Protein AF-A0A9X0CGD9-F1 (afdb_monomer_lite)

Secondary structure (DSSP, 8-state):
--------S--HHHHHHHHHHHHHHHHHHHHHHHHSPEEP-GGGTT--EESS-HHHHHHHHTTSTTTHHHHHHHHHHHHHHHHHHHHHHTT------SGGGHHHHHHHHHHHHHHHHGGGG--S-S--TTTS-GGGTT-HHHHHHHHHHSS-TTSEEEEE-TT----SS-PBBTTSPBP-SSEEETTEEESS-B-TTSSS-EEESSSB-SS-EEEBPP---------SSEEHHHHHTTS-TTS-HHHHHHHHHT----HHHHHHTT--EEE--GGGTTPPP---S--

InterPro domains:
  IPR000562 Fibronectin type II domain [PF00040] (179-216)
  IPR000562 Fibronectin type II domain [PS51092] (174-218)
  IPR000562 Fibronectin type II domain [SM00059] (172-216)
  IPR000562 Fibronectin type II domain [cd00062] (175-216)
  IPR013806 Kringle-like fold [SSF57440] (178-220)
  IPR036226 Lipoxigenase, C-terminal domain superfamily [SSF48484] (69-160)
  IPR036943 Fibronectin type II domain superfamily [G3DSA:2.10.10.10] (170-217)
  IPR051666 Seminal Plasma Capacitation Regulator [PTHR22918] (153-220)

Organism: NCBI:txid174260

Sequence (287 aa):
MSMLQPLTAKSPFLKNSKLACKSIRNAALAQNKKIYTLKHDEALHGFALLNMTQKELAAVALKDPFMRYYTVGYLVMVQANDAIFKKYNNLSLGEINHISEYLPLTAYFQKAPEKVLGESVRLPSRHEPFINNKTEWISDKFFTQQRLAGTNPMSIMRVTIHGEEKRRCTVKTKDGSWCHFPFTYRGKVYHKCTTDGYSKPWCSTTEKYKRSWGVCKEKDNHEEEGPVGLDWKKLNETLNPEFDWKAAVQAALKTEDSLEDAINQGLIYALRYELCDNMPRSTGPNR

Foldseek 3Di:
DDDDDDDDPDDPVVVVVVVVVVVVVVVVVVVVCVLFDWDDDVVVVPDTDGPDDPVSVLVVQCPDPVRVVVSVLVVQLVVQVVVLVVVVVVVCPPDDPDPVVVVVVVVCVLVSSCVRSPPVSNDPDPDDQLPPPVVCVPPPVSVVVCCCRNPPVPQKFQEAAPPDPLDQFPWAAPVGQTAGPFADDPNDTDSFFDCVPHNAGKGASDRYRPVHIHHTDDDDPPPPPPPRGHHPVVVVVVDDPVDPPQVVVCVVVVHPDGPNVCSNVRNDMDGDDPVCPPPDDPPDPDD

pLDDT: mean 81.22, std 14.32, range [34.88, 95.12]

Structure (mmCIF, N/CA/C/O backbone):
data_AF-A0A9X0CGD9-F1
#
_entry.id   AF-A0A9X0CGD9-F1
#
loop_
_atom_site.group_PDB
_atom_site.id
_atom_site.type_symbol
_atom_site.label_atom_id
_atom_site.label_alt_id
_atom_site.label_comp_id
_atom_site.label_asym_id
_atom_site.label_entity_id
_atom_site.label_seq_id
_atom_site.pdbx_PDB_ins_code
_atom_site.Cartn_x
_atom_site.Cartn_y
_atom_site.Cartn_z
_atom_site.occupancy
_atom_site.B_iso_or_equiv
_atom_site.auth_seq_id
_atom_site.auth_comp_id
_atom_site.auth_asym_id
_atom_site.auth_atom_id
_atom_site.pdbx_PDB_model_num
ATOM 1 N N . MET A 1 1 ? -18.146 -11.248 -44.118 1.00 36.69 1 MET A N 1
ATOM 2 C CA . MET A 1 1 ? -18.138 -12.301 -43.079 1.00 36.69 1 MET A CA 1
ATOM 3 C C . MET A 1 1 ? -17.598 -13.587 -43.694 1.00 36.69 1 MET A C 1
ATOM 5 O O . MET A 1 1 ? -18.372 -14.346 -44.257 1.00 36.69 1 MET A O 1
ATOM 9 N N . SER A 1 2 ? -16.280 -13.816 -43.663 1.00 34.88 2 SER A N 1
ATOM 10 C CA . SER A 1 2 ? -15.725 -15.135 -44.001 1.00 34.88 2 SER A CA 1
ATOM 11 C C . SER A 1 2 ? -15.629 -15.952 -42.717 1.00 34.88 2 SER A C 1
ATOM 13 O O . SER A 1 2 ? -14.893 -15.587 -41.799 1.00 34.88 2 SER A O 1
ATOM 15 N N . MET A 1 3 ? -16.420 -17.015 -42.631 1.00 37.41 3 MET A N 1
ATOM 16 C CA . MET A 1 3 ? -16.418 -17.930 -41.496 1.00 37.41 3 MET A CA 1
ATOM 17 C C . MET A 1 3 ? -15.074 -18.670 -41.427 1.00 37.41 3 MET A C 1
ATOM 19 O O . MET A 1 3 ? -14.714 -19.395 -42.351 1.00 37.41 3 MET A O 1
ATOM 23 N N . LEU A 1 4 ? -14.340 -18.496 -40.326 1.00 40.56 4 LEU A N 1
ATOM 24 C CA . LEU A 1 4 ? -13.247 -19.390 -39.946 1.00 40.56 4 LEU A CA 1
ATOM 25 C C . LEU A 1 4 ? -13.862 -20.732 -39.532 1.00 40.56 4 LEU A C 1
ATOM 27 O O . LEU A 1 4 ? -14.555 -20.810 -38.518 1.00 40.56 4 LEU A O 1
ATOM 31 N N . GLN A 1 5 ? -13.636 -21.783 -40.320 1.00 39.88 5 GLN A N 1
ATOM 32 C CA . GLN A 1 5 ? -14.012 -23.143 -39.931 1.00 39.88 5 GLN A CA 1
ATOM 33 C C . GLN A 1 5 ? -13.057 -23.679 -38.846 1.00 39.88 5 GLN A C 1
ATOM 35 O O . GLN A 1 5 ? -11.850 -23.425 -38.912 1.00 39.88 5 GLN A O 1
ATOM 40 N N . PRO A 1 6 ? -13.555 -24.446 -37.858 1.00 43.53 6 PRO A N 1
ATOM 41 C CA . PRO A 1 6 ? -12.718 -25.017 -36.815 1.00 43.53 6 PRO A CA 1
ATOM 42 C C . PRO A 1 6 ? -11.898 -26.186 -37.372 1.00 43.53 6 PRO A C 1
ATOM 44 O O . PRO A 1 6 ? -12.439 -27.137 -37.933 1.00 43.53 6 PRO A O 1
ATOM 47 N N . LEU A 1 7 ? -10.577 -26.131 -37.184 1.00 42.06 7 LEU A N 1
ATOM 48 C CA . LEU A 1 7 ? -9.657 -27.210 -37.543 1.00 42.06 7 LEU A CA 1
ATOM 49 C C . LEU A 1 7 ? -9.940 -28.453 -36.685 1.00 42.06 7 LEU A C 1
ATOM 51 O O . LEU A 1 7 ? -9.501 -28.555 -35.539 1.00 42.06 7 LEU A O 1
ATOM 55 N N . THR A 1 8 ? -10.645 -29.432 -37.249 1.00 46.31 8 THR A N 1
ATOM 56 C CA . THR A 1 8 ? -10.809 -30.753 -36.639 1.00 46.31 8 THR A CA 1
ATOM 57 C C . THR A 1 8 ? -9.470 -31.492 -36.629 1.00 46.31 8 THR A C 1
ATOM 59 O O . THR A 1 8 ? -8.894 -31.825 -37.667 1.00 46.31 8 THR A O 1
ATOM 62 N N . ALA A 1 9 ? -8.960 -31.747 -35.427 1.00 51.00 9 ALA A N 1
ATOM 63 C CA . ALA A 1 9 ? -7.686 -32.397 -35.166 1.00 51.00 9 ALA A CA 1
ATOM 64 C C . ALA A 1 9 ? -7.697 -33.885 -35.561 1.00 51.00 9 ALA A C 1
ATOM 66 O O . ALA A 1 9 ? -7.946 -34.728 -34.709 1.00 51.00 9 ALA A O 1
ATOM 67 N N . LYS A 1 10 ? -7.417 -34.230 -36.827 1.00 49.25 10 LYS A N 1
ATOM 68 C CA . LYS A 1 10 ? -7.172 -35.631 -37.247 1.00 49.25 10 LYS A CA 1
ATOM 69 C C . LYS A 1 10 ? -6.411 -35.777 -38.582 1.00 49.25 10 LYS A C 1
ATOM 71 O O . LYS A 1 10 ? -6.660 -36.702 -39.339 1.00 49.25 10 LYS A O 1
ATOM 76 N N . SER A 1 11 ? -5.441 -34.899 -38.860 1.00 47.50 11 SER A N 1
ATOM 77 C CA . SER A 1 11 ? -4.519 -35.053 -40.003 1.00 47.50 11 SER A CA 1
ATOM 78 C C . SER A 1 11 ? -3.108 -35.472 -39.538 1.00 47.50 11 SER A C 1
ATOM 80 O O . SER A 1 11 ? -2.591 -34.867 -38.593 1.00 47.50 11 SER A O 1
ATOM 82 N N . PRO A 1 12 ? -2.441 -36.461 -40.173 1.00 50.94 12 PRO A N 1
ATOM 83 C CA . PRO A 1 12 ? -1.046 -36.819 -39.882 1.00 50.94 12 PRO A CA 1
ATOM 84 C C . PRO A 1 12 ? -0.073 -35.639 -40.058 1.00 50.94 12 PRO A C 1
ATOM 86 O O . PRO A 1 12 ? 0.929 -35.550 -39.346 1.00 50.94 12 PRO A O 1
ATOM 89 N N . PHE A 1 13 ? -0.418 -34.668 -40.910 1.00 47.38 13 PHE A N 1
ATOM 90 C CA . PHE A 1 13 ? 0.334 -33.422 -41.085 1.00 47.38 13 PHE A CA 1
ATOM 91 C C . PHE A 1 13 ? 0.383 -32.565 -39.806 1.00 47.38 13 PHE A C 1
ATOM 93 O O . PHE A 1 13 ? 1.395 -31.924 -39.532 1.00 47.38 13 PHE A O 1
ATOM 100 N N . LEU A 1 14 ? -0.661 -32.614 -38.966 1.00 51.31 14 LEU A N 1
ATOM 101 C CA . LEU A 1 14 ? -0.734 -31.890 -37.688 1.00 51.31 14 LEU A CA 1
ATOM 102 C C . LEU A 1 14 ? 0.129 -32.516 -36.577 1.00 51.31 14 LEU A C 1
ATOM 104 O O . LEU A 1 14 ? 0.456 -31.840 -35.603 1.00 51.31 14 LEU A O 1
ATOM 108 N N . LYS A 1 15 ? 0.494 -33.802 -36.678 1.00 53.25 15 LYS A N 1
ATOM 109 C CA . LYS A 1 15 ? 1.420 -34.449 -35.726 1.00 53.25 15 LYS A CA 1
ATOM 110 C C . LYS A 1 15 ? 2.878 -34.123 -36.061 1.00 53.25 15 LYS A C 1
ATOM 112 O O . LYS A 1 15 ? 3.642 -33.796 -35.154 1.00 53.25 15 LYS A O 1
ATOM 117 N N . ASN A 1 16 ? 3.235 -34.127 -37.347 1.00 58.88 16 ASN A N 1
ATOM 118 C CA . ASN A 1 16 ? 4.579 -33.761 -37.806 1.00 58.88 16 ASN A CA 1
ATOM 119 C C . ASN A 1 16 ? 4.868 -32.264 -37.622 1.00 58.88 16 ASN A C 1
ATOM 121 O O . ASN A 1 16 ? 5.966 -31.909 -37.194 1.00 58.88 16 ASN A O 1
ATOM 125 N N . SER A 1 17 ? 3.873 -31.390 -37.827 1.00 62.47 17 SER A N 1
ATOM 126 C CA . SER A 1 17 ? 4.018 -29.958 -37.530 1.00 62.47 17 SER A CA 1
ATOM 127 C C . SER A 1 17 ? 4.252 -29.695 -36.039 1.00 62.47 17 SER A C 1
ATOM 129 O O . SER A 1 17 ? 5.108 -28.890 -35.688 1.00 62.47 17 SER A O 1
ATOM 131 N N . LYS A 1 18 ? 3.589 -30.437 -35.139 1.00 75.44 18 LYS A N 1
ATOM 132 C CA . LYS A 1 18 ? 3.833 -30.352 -33.687 1.00 75.44 18 LYS A CA 1
ATOM 133 C C . LYS A 1 18 ? 5.257 -30.753 -33.304 1.00 75.44 18 LYS A C 1
ATOM 135 O O . LYS A 1 18 ? 5.848 -30.103 -32.443 1.00 75.44 18 LYS A O 1
ATOM 140 N N . LEU A 1 19 ? 5.814 -31.793 -33.927 1.00 81.62 19 LEU A N 1
ATOM 141 C CA . LEU A 1 19 ? 7.183 -32.235 -33.648 1.00 81.62 19 LEU A CA 1
ATOM 142 C C . LEU A 1 19 ? 8.218 -31.223 -34.168 1.00 81.62 19 LEU A C 1
ATOM 144 O O . LEU A 1 19 ? 9.146 -30.869 -33.439 1.00 81.62 19 LEU A O 1
ATOM 148 N N . ALA A 1 20 ? 8.005 -30.681 -35.370 1.00 86.44 20 ALA A N 1
ATOM 149 C CA . ALA A 1 20 ? 8.839 -29.624 -35.941 1.00 86.44 20 ALA A CA 1
ATOM 150 C C . ALA A 1 20 ? 8.788 -28.330 -35.105 1.00 86.44 20 ALA A C 1
ATOM 152 O O . ALA A 1 20 ? 9.832 -27.806 -34.716 1.00 86.44 20 ALA A O 1
ATOM 153 N N . CYS A 1 21 ? 7.594 -27.858 -34.727 1.00 88.38 21 CYS A N 1
ATOM 154 C CA . CYS A 1 21 ? 7.428 -26.691 -33.855 1.00 88.38 21 CYS A CA 1
ATOM 155 C C . CYS A 1 21 ? 8.063 -26.903 -32.475 1.00 88.38 21 CYS A C 1
ATOM 157 O O . CYS A 1 21 ? 8.664 -25.977 -31.931 1.00 88.38 21 CYS A O 1
ATOM 159 N N . LYS A 1 22 ? 7.975 -28.115 -31.908 1.00 90.56 22 LYS A N 1
ATOM 160 C CA . LYS A 1 22 ? 8.641 -28.457 -30.643 1.00 90.56 22 LYS A CA 1
ATOM 161 C C . LYS A 1 22 ? 10.161 -28.368 -30.773 1.00 90.56 22 LYS A C 1
ATOM 163 O O . LYS A 1 22 ? 10.799 -27.807 -29.888 1.00 90.56 22 LYS A O 1
ATOM 168 N N . SER A 1 23 ? 10.733 -28.869 -31.869 1.00 91.56 23 SER A N 1
ATOM 169 C CA . SER A 1 23 ? 12.175 -28.777 -32.126 1.00 91.56 23 SER A CA 1
ATO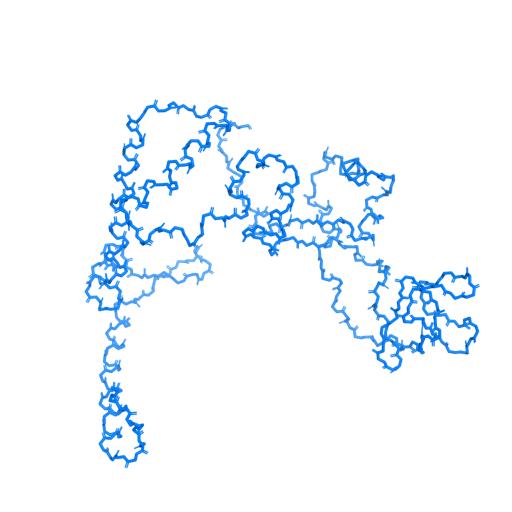M 170 C C . SER A 1 23 ? 12.639 -27.322 -32.244 1.00 91.56 23 SER A C 1
ATOM 172 O O . SER A 1 23 ? 13.574 -26.917 -31.556 1.00 91.56 23 SER A O 1
ATOM 174 N N . ILE A 1 24 ? 11.925 -26.508 -33.031 1.00 91.06 24 ILE A N 1
ATOM 175 C CA . ILE A 1 24 ? 12.208 -25.072 -33.189 1.00 91.06 24 ILE A CA 1
ATOM 176 C C . ILE A 1 24 ? 12.114 -24.349 -31.838 1.00 91.06 24 ILE A C 1
ATOM 178 O O . ILE A 1 24 ? 13.020 -23.606 -31.464 1.00 91.06 24 ILE A O 1
ATOM 182 N N . ARG A 1 25 ? 11.054 -24.608 -31.061 1.00 90.38 25 ARG A N 1
ATOM 183 C CA . ARG A 1 25 ? 10.875 -24.014 -29.729 1.00 90.38 25 ARG A CA 1
ATOM 184 C C . ARG A 1 25 ? 11.981 -24.426 -28.761 1.00 90.38 25 ARG A C 1
ATOM 186 O O . ARG A 1 25 ? 12.442 -23.586 -27.996 1.00 90.38 25 ARG A O 1
ATOM 193 N N . ASN A 1 26 ? 12.408 -25.686 -28.777 1.00 94.81 26 ASN A N 1
ATOM 194 C CA . ASN A 1 26 ? 13.482 -26.167 -27.911 1.00 94.81 26 ASN A CA 1
ATOM 195 C C . ASN A 1 26 ? 14.827 -25.520 -28.262 1.00 94.81 26 ASN A C 1
ATOM 197 O O . ASN A 1 26 ? 15.561 -25.136 -27.354 1.00 94.81 26 ASN A O 1
ATOM 201 N N . ALA A 1 27 ? 15.124 -25.349 -29.553 1.00 93.69 27 ALA A N 1
ATOM 202 C CA . ALA A 1 27 ? 16.315 -24.637 -30.005 1.00 93.69 27 ALA A CA 1
ATOM 203 C C . ALA A 1 27 ? 16.294 -23.164 -29.557 1.00 93.69 27 ALA A C 1
ATOM 205 O O . ALA A 1 27 ? 17.258 -22.694 -28.951 1.00 93.69 27 ALA A O 1
ATOM 206 N N . ALA A 1 28 ? 15.167 -22.469 -29.751 1.00 89.75 28 ALA A N 1
ATOM 207 C CA . ALA A 1 28 ? 14.985 -21.093 -29.284 1.00 89.75 28 ALA A CA 1
ATOM 208 C C . ALA A 1 28 ? 15.104 -20.979 -27.752 1.00 89.75 28 ALA A C 1
ATOM 210 O O . ALA A 1 28 ? 15.779 -20.090 -27.240 1.00 89.75 28 ALA A O 1
ATOM 211 N N . LEU A 1 29 ? 14.517 -21.916 -26.999 1.00 92.50 29 LEU A N 1
ATOM 212 C CA . LEU A 1 29 ? 14.631 -21.956 -25.539 1.00 92.50 29 LEU A CA 1
ATOM 213 C C . LEU A 1 29 ? 16.079 -22.175 -25.083 1.00 92.50 29 LEU A C 1
ATOM 215 O O . LEU A 1 29 ? 16.521 -21.537 -24.129 1.00 92.50 29 LEU A O 1
ATOM 219 N N . ALA A 1 30 ? 16.820 -23.064 -25.748 1.00 95.06 30 ALA A N 1
ATOM 220 C CA . ALA A 1 30 ? 18.225 -23.312 -25.444 1.00 95.06 30 ALA A CA 1
ATOM 221 C C . ALA A 1 30 ? 19.087 -22.065 -25.690 1.00 95.06 30 ALA A C 1
ATOM 223 O O . ALA A 1 30 ? 20.000 -21.797 -24.913 1.00 95.06 30 ALA A O 1
ATOM 224 N N . GLN A 1 31 ? 18.778 -21.279 -26.724 1.00 91.31 31 GLN A N 1
ATOM 225 C CA . GLN A 1 31 ? 19.423 -19.990 -26.964 1.00 91.31 31 GLN A CA 1
ATOM 226 C C . GLN A 1 31 ? 19.041 -18.957 -25.895 1.00 91.31 31 GLN A C 1
ATOM 228 O O . GLN A 1 31 ? 19.928 -18.340 -25.308 1.00 91.31 31 GLN A O 1
ATOM 233 N N . ASN A 1 32 ? 17.753 -18.822 -25.564 1.00 90.12 32 ASN A N 1
ATOM 234 C CA . ASN A 1 32 ? 17.285 -17.874 -24.548 1.00 90.12 32 ASN A CA 1
ATOM 235 C C . ASN A 1 32 ? 17.909 -18.142 -23.174 1.00 90.12 32 ASN A C 1
ATOM 237 O O . ASN A 1 32 ? 18.307 -17.201 -22.498 1.00 90.12 32 ASN A O 1
ATOM 241 N N . LYS A 1 33 ? 18.077 -19.410 -22.782 1.00 92.31 33 LYS A N 1
ATOM 242 C CA . LYS A 1 33 ? 18.753 -19.783 -21.526 1.00 92.31 33 LYS A CA 1
ATOM 243 C C . LYS A 1 33 ? 20.228 -19.371 -21.467 1.00 92.31 33 LYS A C 1
ATOM 245 O O . LYS A 1 33 ? 20.754 -19.206 -20.375 1.00 92.31 33 LYS A O 1
ATOM 250 N N . LYS A 1 34 ? 20.897 -19.218 -22.616 1.00 92.62 34 LYS A N 1
ATOM 251 C CA . LYS A 1 34 ? 22.278 -18.708 -22.682 1.00 92.62 34 LYS A CA 1
ATOM 252 C C . LYS A 1 34 ? 22.334 -17.187 -22.555 1.00 92.62 34 LYS A C 1
ATOM 254 O O . LYS A 1 34 ? 23.314 -16.664 -22.046 1.00 92.62 34 LYS A O 1
ATOM 259 N N . ILE A 1 35 ? 21.301 -16.494 -23.033 1.00 90.62 35 ILE A N 1
ATOM 260 C CA . ILE A 1 35 ? 21.212 -15.030 -23.004 1.00 90.62 35 ILE A CA 1
ATOM 261 C C . ILE A 1 35 ? 20.762 -14.553 -21.617 1.00 90.62 35 ILE A C 1
ATOM 263 O O . ILE A 1 35 ? 21.411 -13.710 -21.008 1.00 90.62 35 ILE A O 1
ATOM 267 N N . TYR A 1 36 ? 19.671 -15.114 -21.095 1.00 91.12 36 TYR A N 1
ATOM 268 C CA . TYR A 1 36 ? 19.080 -14.737 -19.812 1.00 91.12 36 TYR A CA 1
ATOM 269 C C . TYR A 1 36 ? 19.604 -15.638 -18.694 1.00 91.12 36 TYR A C 1
ATOM 271 O O . TYR A 1 36 ? 18.925 -16.561 -18.243 1.00 91.12 36 TYR A O 1
ATOM 279 N N . THR A 1 37 ? 20.838 -15.379 -18.268 1.00 92.94 37 THR A N 1
ATOM 280 C CA . THR A 1 37 ? 21.422 -16.020 -17.083 1.00 92.94 37 THR A CA 1
ATOM 281 C C . THR A 1 37 ? 21.126 -15.198 -15.829 1.00 92.94 37 THR A C 1
ATOM 283 O O . THR A 1 37 ? 20.798 -14.015 -15.930 1.00 92.94 37 THR A O 1
ATOM 286 N N . LEU A 1 38 ? 21.182 -15.823 -14.650 1.00 90.69 38 LEU A N 1
ATOM 287 C CA . LEU A 1 38 ? 20.898 -15.157 -13.378 1.00 90.69 38 LEU A CA 1
ATOM 288 C C . LEU A 1 38 ? 22.189 -14.765 -12.663 1.00 90.69 38 LEU A C 1
ATOM 290 O O . LEU A 1 38 ? 23.142 -15.541 -12.627 1.00 90.69 38 LEU A O 1
ATOM 294 N N . LYS A 1 39 ? 22.202 -13.565 -12.086 1.00 88.50 39 LYS A N 1
ATOM 295 C CA . LYS A 1 39 ? 23.245 -13.092 -11.182 1.00 88.50 39 LYS A CA 1
ATOM 296 C C . LYS A 1 39 ? 22.789 -13.383 -9.760 1.00 88.50 39 LYS A C 1
ATOM 298 O O . LYS A 1 39 ? 21.709 -12.951 -9.363 1.00 88.50 39 LYS A O 1
ATOM 303 N N . HIS A 1 40 ? 23.604 -14.121 -9.016 1.00 83.56 40 HIS A N 1
ATOM 304 C CA . HIS A 1 40 ? 23.370 -14.337 -7.596 1.00 83.56 40 HIS A CA 1
ATOM 305 C C . HIS A 1 40 ? 23.833 -13.115 -6.800 1.00 83.56 40 HIS A C 1
ATOM 307 O O . HIS A 1 40 ? 24.901 -12.565 -7.075 1.00 83.56 40 HIS A O 1
ATOM 313 N N . ASP A 1 41 ? 23.018 -12.701 -5.838 1.00 81.81 41 ASP A N 1
ATOM 314 C CA . ASP A 1 41 ? 23.330 -11.635 -4.897 1.00 81.81 41 ASP A CA 1
ATOM 315 C C . ASP A 1 41 ? 22.657 -11.969 -3.561 1.00 81.81 41 ASP A C 1
ATOM 317 O O . ASP A 1 41 ? 21.427 -11.993 -3.457 1.00 81.81 41 ASP A O 1
ATOM 321 N N . GLU A 1 42 ? 23.469 -12.283 -2.553 1.00 81.38 42 GLU A N 1
ATOM 322 C CA . GLU A 1 42 ? 22.995 -12.662 -1.219 1.00 81.38 42 GLU A CA 1
ATOM 323 C C . GLU A 1 42 ? 22.259 -11.506 -0.525 1.00 81.38 42 GLU A C 1
ATOM 325 O O . GLU A 1 42 ? 21.329 -11.744 0.248 1.00 81.38 42 GLU A O 1
ATOM 330 N N . ALA A 1 43 ? 22.595 -10.253 -0.860 1.00 81.50 43 ALA A N 1
ATOM 331 C CA . ALA A 1 43 ? 21.956 -9.067 -0.293 1.00 81.50 43 ALA A CA 1
ATOM 332 C C . ALA A 1 43 ? 20.527 -8.850 -0.814 1.00 81.50 43 ALA A C 1
ATOM 334 O O . ALA A 1 43 ? 19.760 -8.079 -0.241 1.00 81.50 43 ALA A O 1
ATOM 335 N N . LEU A 1 44 ? 20.146 -9.531 -1.896 1.00 74.31 44 LEU A N 1
ATOM 336 C CA . LEU A 1 44 ? 18.824 -9.408 -2.500 1.00 74.31 44 LEU A CA 1
ATOM 337 C C . LEU A 1 44 ? 17.841 -10.469 -2.007 1.00 74.31 44 LEU A C 1
ATOM 339 O O . LEU A 1 44 ? 16.810 -10.658 -2.640 1.00 74.31 44 LEU A O 1
ATOM 343 N N . HIS A 1 45 ? 18.125 -11.172 -0.905 1.00 73.69 45 HIS A N 1
ATOM 344 C CA . HIS A 1 45 ? 17.168 -12.064 -0.231 1.00 73.69 45 HIS A CA 1
ATOM 345 C C . HIS A 1 45 ? 16.424 -13.038 -1.177 1.00 73.69 45 HIS A C 1
ATOM 347 O O . HIS A 1 45 ? 15.247 -13.337 -0.985 1.00 73.69 45 HIS A O 1
ATOM 353 N N . GLY A 1 46 ? 17.102 -13.530 -2.221 1.00 76.25 46 GLY A N 1
ATOM 354 C CA . GLY A 1 46 ? 16.536 -14.478 -3.188 1.00 76.25 46 GLY A CA 1
ATOM 355 C C . GLY A 1 46 ? 15.842 -13.868 -4.414 1.00 76.25 46 GLY A C 1
ATOM 356 O O . GLY A 1 46 ? 15.325 -14.625 -5.238 1.00 76.25 46 GLY A O 1
ATOM 357 N N . PHE A 1 47 ? 15.846 -12.543 -4.601 1.00 81.75 47 PHE A N 1
ATOM 358 C CA . PHE A 1 47 ? 15.381 -11.943 -5.854 1.00 81.75 47 PHE A CA 1
ATOM 359 C C . PHE A 1 47 ? 16.319 -12.298 -7.018 1.00 81.75 47 PHE A C 1
ATOM 361 O O . PHE A 1 47 ? 17.532 -12.100 -6.964 1.00 81.75 47 PHE A O 1
ATOM 368 N N . ALA A 1 48 ? 15.739 -12.813 -8.103 1.00 83.25 48 ALA A N 1
ATOM 369 C CA . ALA A 1 48 ? 16.475 -13.178 -9.304 1.00 83.25 48 ALA A CA 1
ATOM 370 C C . ALA A 1 48 ? 16.834 -11.927 -10.123 1.00 83.25 48 ALA A C 1
ATOM 372 O O . ALA A 1 48 ? 15.951 -11.266 -10.671 1.00 83.25 48 ALA A O 1
ATOM 373 N N . LEU A 1 49 ? 18.128 -11.629 -10.256 1.00 87.44 49 LEU A N 1
ATOM 374 C CA . LEU A 1 49 ? 18.621 -10.608 -11.179 1.00 87.44 49 LEU A CA 1
ATOM 375 C C . LEU A 1 49 ? 19.132 -11.231 -12.471 1.00 87.44 49 LEU A C 1
ATOM 377 O O . LEU A 1 49 ? 19.741 -12.296 -12.454 1.00 87.44 49 LEU A O 1
ATOM 381 N N . LEU A 1 50 ? 18.949 -10.535 -13.593 1.00 90.94 50 LEU A N 1
ATOM 382 C CA . LEU A 1 50 ? 19.610 -10.911 -14.838 1.00 90.94 50 LEU A CA 1
ATOM 383 C C . LEU A 1 50 ? 21.113 -10.630 -14.732 1.00 90.94 50 LEU A C 1
ATOM 385 O O . LEU A 1 50 ? 21.533 -9.552 -14.315 1.00 90.94 50 LEU A O 1
ATOM 389 N N . ASN A 1 51 ? 21.925 -11.591 -15.155 1.00 92.62 51 ASN A N 1
ATOM 390 C CA . ASN A 1 51 ? 23.369 -11.454 -15.281 1.00 92.62 51 ASN A CA 1
ATOM 391 C C . ASN A 1 51 ? 23.725 -10.745 -16.589 1.00 92.62 51 ASN A C 1
ATOM 393 O O . ASN A 1 51 ? 24.283 -11.325 -17.517 1.00 92.62 51 ASN A O 1
ATOM 397 N N . MET A 1 52 ? 23.314 -9.487 -16.669 1.00 93.31 52 MET A N 1
ATOM 398 C CA . MET A 1 52 ? 23.659 -8.566 -17.739 1.00 93.31 52 MET A CA 1
ATOM 399 C C . MET A 1 52 ? 23.515 -7.136 -17.227 1.00 93.31 52 MET A C 1
ATOM 401 O O . MET A 1 52 ? 22.704 -6.835 -16.349 1.00 93.31 52 MET A O 1
ATOM 405 N N . THR A 1 53 ? 24.298 -6.236 -17.793 1.00 92.50 53 THR A N 1
ATOM 406 C CA . THR A 1 53 ? 24.163 -4.800 -17.577 1.00 92.50 53 THR A CA 1
ATOM 407 C C . THR A 1 53 ? 22.880 -4.271 -18.223 1.00 92.50 53 THR A C 1
ATOM 409 O O . THR A 1 53 ? 22.315 -4.868 -19.141 1.00 92.50 53 THR A O 1
ATOM 412 N N . GLN A 1 54 ? 22.438 -3.082 -17.804 1.00 88.62 54 GLN A N 1
ATOM 413 C CA . GLN A 1 54 ? 21.288 -2.404 -18.420 1.00 88.62 54 GLN A CA 1
ATOM 414 C C . GLN A 1 54 ? 21.483 -2.174 -19.933 1.00 88.62 54 GLN A C 1
ATOM 416 O O . GLN A 1 54 ? 20.530 -2.283 -20.705 1.00 88.62 54 GLN A O 1
ATOM 421 N N . LYS A 1 55 ? 22.723 -1.896 -20.370 1.00 91.12 55 LYS A N 1
ATOM 422 C CA . LYS A 1 55 ? 23.066 -1.697 -21.789 1.00 91.12 55 LYS A CA 1
ATOM 423 C C . LYS A 1 55 ? 22.939 -2.990 -22.594 1.00 91.12 55 LYS A C 1
ATOM 425 O O . LYS A 1 55 ? 22.387 -2.971 -23.692 1.00 91.12 55 LYS A O 1
ATOM 430 N N . GLU A 1 56 ? 23.417 -4.105 -22.049 1.00 93.62 56 GLU A N 1
ATOM 431 C CA . GLU A 1 56 ? 23.294 -5.425 -22.677 1.00 93.62 56 GLU A CA 1
ATOM 432 C C . GLU A 1 56 ? 21.831 -5.866 -22.759 1.00 93.62 56 GLU A C 1
ATOM 434 O O . GLU A 1 56 ? 21.384 -6.294 -23.823 1.00 93.62 56 GLU A O 1
ATOM 439 N N . LEU A 1 57 ? 21.058 -5.671 -21.683 1.00 92.62 57 LEU A N 1
ATOM 440 C CA . LEU A 1 57 ? 19.623 -5.952 -21.680 1.00 92.62 57 LEU A CA 1
ATOM 441 C C . LEU A 1 57 ? 18.895 -5.154 -22.763 1.00 92.62 57 LEU A C 1
ATOM 443 O O . LEU A 1 57 ? 18.104 -5.725 -23.512 1.00 92.62 57 LEU A O 1
ATOM 447 N N . ALA A 1 58 ? 19.185 -3.857 -22.894 1.00 91.69 58 ALA A N 1
ATOM 448 C CA . ALA A 1 58 ? 18.602 -3.031 -23.946 1.00 91.69 58 ALA A CA 1
ATOM 449 C C . ALA A 1 58 ? 18.977 -3.544 -25.348 1.00 91.69 58 ALA A C 1
ATOM 451 O O . ALA A 1 58 ? 18.113 -3.644 -26.217 1.00 91.69 58 ALA A O 1
ATOM 452 N N . ALA A 1 59 ? 20.240 -3.926 -25.569 1.00 93.25 59 ALA A N 1
ATOM 453 C CA . ALA A 1 59 ? 20.703 -4.453 -26.853 1.00 93.25 59 ALA A CA 1
ATOM 454 C C . ALA A 1 59 ? 20.014 -5.774 -27.243 1.00 93.25 59 ALA A C 1
ATOM 456 O O . ALA A 1 59 ? 19.722 -5.987 -28.423 1.00 93.25 59 ALA A O 1
ATOM 457 N N . VAL A 1 60 ? 19.741 -6.646 -26.268 1.00 93.88 60 VAL A N 1
ATOM 458 C CA . VAL A 1 60 ? 18.970 -7.882 -26.468 1.00 93.88 60 VAL A CA 1
ATOM 459 C C . VAL A 1 60 ? 17.500 -7.557 -26.730 1.00 93.88 60 VAL A C 1
ATOM 461 O O . VAL A 1 60 ? 16.941 -7.991 -27.736 1.00 93.88 60 VAL A O 1
ATOM 464 N N . ALA A 1 61 ? 16.878 -6.755 -25.867 1.00 94.12 61 ALA A N 1
ATOM 465 C CA . ALA A 1 61 ? 15.446 -6.483 -25.909 1.00 94.12 61 ALA A CA 1
ATOM 466 C C . ALA A 1 61 ? 15.018 -5.709 -27.169 1.00 94.12 61 ALA A C 1
ATOM 468 O O . ALA A 1 61 ? 13.945 -5.960 -27.705 1.00 94.12 61 ALA A O 1
ATOM 469 N N . LEU A 1 62 ? 15.879 -4.841 -27.714 1.00 95.00 62 LEU A N 1
ATOM 470 C CA . LEU A 1 62 ? 15.632 -4.147 -28.986 1.00 95.00 62 LEU A CA 1
ATOM 471 C C . LEU A 1 62 ? 15.643 -5.074 -30.211 1.00 95.00 62 LEU A C 1
ATOM 473 O O . LEU A 1 62 ? 15.063 -4.725 -31.241 1.00 95.00 62 LEU A O 1
ATOM 477 N N . LYS A 1 63 ? 16.313 -6.227 -30.127 1.00 92.94 63 LYS A N 1
ATOM 478 C CA . LYS A 1 63 ? 16.346 -7.238 -31.197 1.00 92.94 63 LYS A CA 1
ATOM 479 C C . LYS A 1 63 ? 15.240 -8.277 -31.045 1.00 92.94 63 LYS A C 1
ATOM 481 O O . LYS A 1 63 ? 14.864 -8.903 -32.034 1.00 92.94 63 LYS A O 1
ATOM 486 N N . ASP A 1 64 ? 14.733 -8.461 -29.831 1.00 89.88 64 ASP A N 1
ATOM 487 C CA . ASP A 1 64 ? 13.691 -9.433 -29.534 1.00 89.88 64 ASP A CA 1
ATOM 488 C C . ASP A 1 64 ? 12.318 -8.961 -30.065 1.00 89.88 64 ASP A C 1
ATOM 490 O O . ASP A 1 64 ? 11.859 -7.875 -29.704 1.00 89.88 64 ASP A O 1
ATOM 494 N N . PRO A 1 65 ? 11.628 -9.750 -30.910 1.00 88.25 65 PRO A N 1
ATOM 495 C CA . PRO A 1 65 ? 10.355 -9.343 -31.507 1.00 88.25 65 PRO A CA 1
ATOM 496 C C . PRO A 1 65 ? 9.236 -9.055 -30.498 1.00 88.25 65 PRO A C 1
ATOM 498 O O . PRO A 1 65 ? 8.327 -8.290 -30.814 1.00 88.25 65 PRO A O 1
ATOM 501 N N . PHE A 1 66 ? 9.278 -9.662 -29.309 1.00 87.94 66 PHE A N 1
ATOM 502 C CA . PHE A 1 66 ? 8.264 -9.487 -28.272 1.00 87.94 66 PHE A CA 1
ATOM 503 C C . PHE A 1 66 ? 8.575 -8.279 -27.379 1.00 87.94 66 PHE A C 1
ATOM 505 O O . PHE A 1 66 ? 7.680 -7.500 -27.051 1.00 87.94 66 PHE A O 1
ATOM 512 N N . MET A 1 67 ? 9.844 -8.081 -27.022 1.00 91.06 67 MET A N 1
ATOM 513 C CA . MET A 1 67 ? 10.259 -7.011 -26.110 1.00 91.06 67 MET A CA 1
ATOM 514 C C . MET A 1 67 ? 10.510 -5.674 -26.806 1.00 91.06 67 MET A C 1
ATOM 516 O O . MET A 1 67 ? 10.329 -4.629 -26.177 1.00 91.06 67 MET A O 1
ATOM 520 N N . ARG A 1 68 ? 10.872 -5.673 -28.096 1.00 94.06 68 ARG A N 1
ATOM 521 C CA . ARG A 1 68 ? 11.301 -4.469 -28.824 1.00 94.06 68 ARG A CA 1
ATOM 522 C C . ARG A 1 68 ? 10.319 -3.312 -28.699 1.00 94.06 68 ARG A C 1
ATOM 524 O O . ARG A 1 68 ? 10.754 -2.187 -28.468 1.00 94.06 68 ARG A O 1
ATOM 531 N N . TYR A 1 69 ? 9.021 -3.576 -28.844 1.00 90.75 69 TYR A N 1
ATOM 532 C CA . TYR A 1 69 ? 7.986 -2.545 -28.745 1.00 90.75 69 TYR A CA 1
ATOM 533 C C . TYR A 1 69 ? 8.035 -1.821 -27.389 1.00 90.75 69 TYR A C 1
ATOM 535 O O . TYR A 1 69 ? 8.128 -0.595 -27.337 1.00 90.75 69 TYR A O 1
ATOM 543 N N . TYR A 1 70 ? 8.071 -2.585 -26.295 1.00 89.81 70 TYR A N 1
ATOM 544 C CA . TYR A 1 70 ? 8.134 -2.042 -24.938 1.00 89.81 70 TYR A CA 1
ATOM 545 C C . TYR A 1 70 ? 9.470 -1.357 -24.647 1.00 89.81 70 TYR A C 1
ATOM 547 O O . TYR A 1 70 ? 9.491 -0.304 -24.015 1.00 89.81 70 TYR A O 1
ATOM 555 N N . THR A 1 71 ? 10.587 -1.906 -25.133 1.00 92.25 71 THR A N 1
ATOM 556 C CA . THR A 1 71 ? 11.911 -1.294 -24.948 1.00 92.25 71 THR A CA 1
ATOM 557 C C . THR A 1 71 ? 12.015 0.052 -25.654 1.00 92.25 71 THR A C 1
ATOM 559 O O . THR A 1 71 ? 12.502 1.010 -25.060 1.00 92.25 71 THR A O 1
ATOM 562 N N . VAL A 1 72 ? 11.518 0.158 -26.890 1.00 90.75 72 VAL A N 1
ATOM 563 C CA . VAL A 1 72 ? 11.453 1.439 -27.607 1.00 90.75 72 VAL A CA 1
ATOM 564 C C . VAL A 1 72 ? 10.567 2.428 -26.848 1.00 90.75 72 VAL A C 1
ATOM 566 O O . VAL A 1 72 ? 10.995 3.556 -26.616 1.00 90.75 72 VAL A O 1
ATOM 569 N N . GLY A 1 73 ? 9.383 2.003 -26.394 1.00 88.88 73 GLY A N 1
ATOM 570 C CA . GLY A 1 73 ? 8.488 2.849 -25.599 1.00 88.88 73 GLY A CA 1
ATOM 571 C C . GLY A 1 73 ? 9.141 3.369 -24.314 1.00 88.88 73 GLY A C 1
ATOM 572 O O . GLY A 1 73 ? 9.067 4.561 -24.020 1.00 88.88 73 GLY A O 1
ATOM 573 N N . TYR A 1 74 ? 9.856 2.506 -23.589 1.00 89.12 74 TYR A N 1
ATOM 574 C CA . TYR A 1 74 ? 10.583 2.891 -22.381 1.00 89.12 74 TYR A CA 1
ATOM 575 C C . TYR A 1 74 ? 11.686 3.919 -22.670 1.00 89.12 74 TYR A C 1
ATOM 577 O O . TYR A 1 74 ? 11.790 4.918 -21.963 1.00 89.12 74 TYR A O 1
ATOM 585 N N . LEU A 1 75 ? 12.481 3.723 -23.729 1.00 89.44 75 LEU A N 1
ATOM 586 C CA . LEU A 1 75 ? 13.535 4.670 -24.115 1.00 89.44 75 LEU A CA 1
ATOM 587 C C . LEU A 1 75 ? 12.968 6.051 -24.465 1.00 89.44 75 LEU A C 1
ATOM 589 O O . LEU A 1 75 ? 13.501 7.062 -24.009 1.00 89.44 75 LEU A O 1
ATOM 593 N N . VAL A 1 76 ? 11.866 6.091 -25.219 1.00 89.38 76 VAL A N 1
ATOM 594 C CA . VAL A 1 76 ? 11.162 7.338 -25.554 1.00 89.38 76 VAL A CA 1
ATOM 595 C C . VAL A 1 76 ? 10.655 8.028 -24.286 1.00 89.38 76 VAL A C 1
ATOM 597 O O . VAL A 1 76 ? 10.858 9.230 -24.118 1.00 89.38 76 VAL A O 1
ATOM 600 N N . MET A 1 77 ? 10.059 7.275 -23.358 1.00 90.50 77 MET A N 1
ATOM 601 C CA . MET A 1 77 ? 9.593 7.805 -22.076 1.00 90.50 77 MET A CA 1
ATOM 602 C C . MET A 1 77 ? 10.738 8.400 -21.245 1.00 90.50 77 MET A C 1
ATOM 604 O O . MET A 1 77 ? 10.590 9.493 -20.703 1.00 90.50 77 MET A O 1
ATOM 608 N N . VAL A 1 78 ? 11.887 7.722 -21.159 1.00 89.81 78 VAL A N 1
ATOM 609 C CA . VAL A 1 78 ? 13.060 8.214 -20.415 1.00 89.81 78 VAL A CA 1
ATOM 610 C C . VAL A 1 78 ? 13.587 9.518 -21.015 1.00 89.81 78 VAL A C 1
ATOM 612 O O . VAL A 1 78 ? 13.810 10.477 -20.279 1.00 89.81 78 VAL A O 1
ATOM 615 N N . GLN A 1 79 ? 13.734 9.590 -22.341 1.00 90.25 79 GLN A N 1
ATOM 616 C CA . GLN A 1 79 ? 14.196 10.802 -23.028 1.00 90.25 79 GLN A CA 1
ATOM 617 C C . GLN A 1 79 ? 13.220 11.972 -22.856 1.00 90.25 79 GLN A C 1
ATOM 619 O O . GLN A 1 79 ? 13.639 13.098 -22.586 1.00 90.25 79 GLN A O 1
ATOM 624 N N . ALA A 1 80 ? 11.916 11.709 -22.972 1.00 90.88 80 ALA A N 1
ATOM 625 C CA . ALA A 1 80 ? 10.883 12.715 -22.753 1.00 90.88 80 ALA A CA 1
ATOM 626 C C . ALA A 1 80 ? 10.889 13.233 -21.309 1.00 90.88 80 ALA A C 1
ATOM 628 O O . ALA A 1 80 ? 10.841 14.443 -21.092 1.00 90.88 80 ALA A O 1
ATOM 629 N N . ASN A 1 81 ? 10.993 12.338 -20.324 1.00 89.81 81 ASN A N 1
ATOM 630 C CA . ASN A 1 81 ? 11.042 12.713 -18.913 1.00 89.81 81 ASN A CA 1
ATOM 631 C C . ASN A 1 81 ? 12.300 13.524 -18.574 1.00 89.81 81 ASN A C 1
ATOM 633 O O . ASN A 1 81 ? 12.187 14.523 -17.867 1.00 89.81 81 ASN A O 1
ATOM 637 N N . ASP A 1 82 ? 13.469 13.165 -19.115 1.00 91.88 82 ASP A N 1
ATOM 638 C CA . ASP A 1 82 ? 14.704 13.948 -18.951 1.00 91.88 82 ASP A CA 1
ATOM 639 C C . ASP A 1 82 ? 14.555 15.370 -19.522 1.00 91.88 82 ASP A C 1
ATOM 641 O O . ASP A 1 82 ? 14.904 16.354 -18.868 1.00 91.88 82 ASP A O 1
ATOM 645 N N . ALA A 1 83 ? 13.946 15.508 -20.703 1.00 91.12 83 ALA A N 1
ATOM 646 C CA . ALA A 1 83 ? 13.662 16.814 -21.294 1.00 91.12 83 ALA A CA 1
ATOM 647 C C . ALA A 1 83 ? 12.669 17.641 -20.451 1.00 91.12 83 ALA A C 1
ATOM 649 O O . ALA A 1 83 ? 12.880 18.839 -20.242 1.00 91.12 83 ALA A O 1
ATOM 650 N N . ILE A 1 84 ? 11.605 17.015 -19.933 1.00 89.19 84 ILE A N 1
ATOM 651 C CA . ILE A 1 84 ? 10.624 17.658 -19.041 1.00 89.19 84 ILE A CA 1
ATOM 652 C C . ILE A 1 84 ? 11.294 18.119 -17.742 1.00 89.19 84 ILE A C 1
ATOM 654 O O . ILE A 1 84 ? 11.025 19.232 -17.283 1.00 89.19 84 ILE A O 1
ATOM 658 N N . PHE A 1 85 ? 12.172 17.294 -17.169 1.00 87.50 85 PHE A N 1
ATOM 659 C CA . PHE A 1 85 ? 12.908 17.600 -15.946 1.00 87.50 85 PHE A CA 1
ATOM 660 C C . PHE A 1 85 ? 13.891 18.759 -16.143 1.00 87.50 85 PHE A C 1
ATOM 662 O O . PHE A 1 85 ? 13.882 19.709 -15.365 1.00 87.50 85 PHE A O 1
ATOM 669 N N . LYS A 1 86 ? 14.668 18.755 -17.233 1.00 89.94 86 LYS A N 1
ATOM 670 C CA . LYS A 1 86 ? 15.544 19.881 -17.601 1.00 89.94 86 LYS A CA 1
ATOM 671 C C . LYS A 1 86 ? 14.761 21.179 -17.769 1.00 89.94 86 LYS A C 1
ATOM 673 O O . LYS A 1 86 ? 15.170 22.218 -17.258 1.00 89.94 86 LYS A O 1
ATOM 678 N N . LYS A 1 87 ? 13.606 21.118 -18.439 1.00 87.62 87 LYS A N 1
ATOM 679 C CA . LYS A 1 87 ? 12.716 22.274 -18.586 1.00 87.62 87 LYS A CA 1
ATOM 680 C C . LYS A 1 87 ? 12.228 22.789 -17.234 1.00 87.62 87 LYS A C 1
ATOM 682 O O . LYS A 1 87 ? 12.196 23.997 -17.047 1.00 87.62 87 LYS A O 1
ATOM 687 N N . TYR A 1 88 ? 11.865 21.891 -16.320 1.00 84.62 88 TYR A N 1
ATOM 688 C CA . TYR A 1 88 ? 11.431 22.249 -14.972 1.00 84.62 88 TYR A CA 1
ATOM 689 C C . TYR A 1 88 ? 12.549 22.927 -14.165 1.00 84.62 88 TYR A C 1
ATOM 691 O O . TYR A 1 88 ? 12.325 23.999 -13.613 1.00 84.62 88 TYR A O 1
ATOM 699 N N . ASN A 1 89 ? 13.763 22.371 -14.160 1.00 84.38 89 ASN A N 1
ATOM 700 C CA . ASN A 1 89 ? 14.891 22.947 -13.415 1.00 84.38 89 ASN A CA 1
ATOM 701 C C . ASN A 1 89 ? 15.283 24.347 -13.909 1.00 84.38 89 ASN A C 1
ATOM 703 O O . ASN A 1 89 ? 15.710 25.180 -13.116 1.00 84.38 89 ASN A O 1
ATOM 707 N N . ASN A 1 90 ? 15.079 24.634 -15.196 1.00 86.44 90 ASN A N 1
ATOM 708 C CA . ASN A 1 90 ? 15.332 25.958 -15.765 1.00 86.44 90 ASN A CA 1
ATOM 709 C C . ASN A 1 90 ? 14.288 27.022 -15.363 1.00 86.44 90 ASN A C 1
ATOM 711 O O . ASN A 1 90 ? 14.473 28.189 -15.695 1.00 86.44 90 ASN A O 1
ATOM 715 N N . LEU A 1 91 ? 13.193 26.653 -14.683 1.00 81.25 91 LEU A N 1
ATOM 716 C CA . LEU A 1 91 ? 12.167 27.602 -14.224 1.00 81.25 91 LEU A CA 1
ATOM 717 C C . LEU A 1 91 ? 12.560 28.358 -12.941 1.00 81.25 91 LEU A C 1
ATOM 719 O O . LEU A 1 91 ? 11.817 29.249 -12.540 1.00 81.25 91 LEU A O 1
ATOM 723 N N . SER A 1 92 ? 13.698 28.033 -12.309 1.00 67.75 92 SER A N 1
ATOM 724 C CA . SER A 1 92 ? 14.228 28.718 -11.113 1.00 67.75 92 SER A CA 1
ATOM 725 C C . SER A 1 92 ? 13.192 28.910 -9.993 1.00 67.75 92 SER A C 1
ATOM 727 O O . SER A 1 92 ? 13.043 30.002 -9.455 1.00 67.75 92 SER A O 1
ATOM 729 N N . LEU A 1 93 ? 12.458 27.849 -9.641 1.00 71.31 93 LEU A N 1
ATOM 730 C CA . LEU A 1 93 ? 11.291 27.920 -8.745 1.00 71.31 93 LEU A CA 1
ATOM 731 C C . LEU A 1 93 ? 11.612 28.052 -7.239 1.00 71.31 93 LEU A C 1
ATOM 733 O O . LEU A 1 93 ? 10.686 28.072 -6.437 1.00 71.31 93 LEU A O 1
ATOM 737 N N . GLY A 1 94 ? 12.884 28.192 -6.849 1.00 75.94 94 GLY A N 1
ATOM 738 C CA . GLY A 1 94 ? 13.285 28.283 -5.439 1.00 75.94 94 GLY A CA 1
ATOM 739 C C . GLY A 1 94 ? 13.005 27.005 -4.633 1.00 75.94 94 GLY A C 1
ATOM 740 O O . GLY A 1 94 ? 12.657 25.962 -5.191 1.00 75.94 94 GLY A O 1
ATOM 741 N N . GLU A 1 95 ? 13.201 27.076 -3.315 1.00 79.94 95 GLU A N 1
ATOM 742 C CA . GLU A 1 95 ? 12.784 26.014 -2.391 1.00 79.94 95 GLU A CA 1
ATOM 743 C C . GLU A 1 95 ? 11.282 26.106 -2.113 1.00 79.94 95 GLU A C 1
ATOM 745 O O . GLU A 1 95 ? 10.734 27.198 -1.971 1.00 79.94 95 GLU A O 1
ATOM 750 N N . ILE A 1 96 ? 10.625 24.947 -2.016 1.00 79.06 96 ILE A N 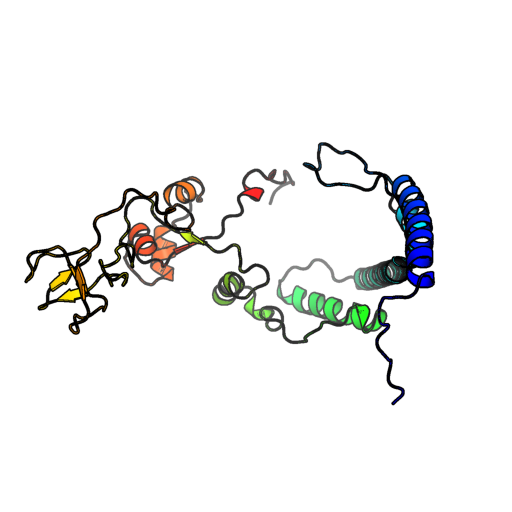1
ATOM 751 C CA . ILE A 1 96 ? 9.200 24.883 -1.694 1.00 79.06 96 ILE A CA 1
ATOM 752 C C . ILE A 1 96 ? 9.024 25.047 -0.186 1.00 79.06 96 ILE A C 1
ATOM 754 O O . ILE A 1 96 ? 9.321 24.124 0.576 1.00 79.06 96 ILE A O 1
ATOM 7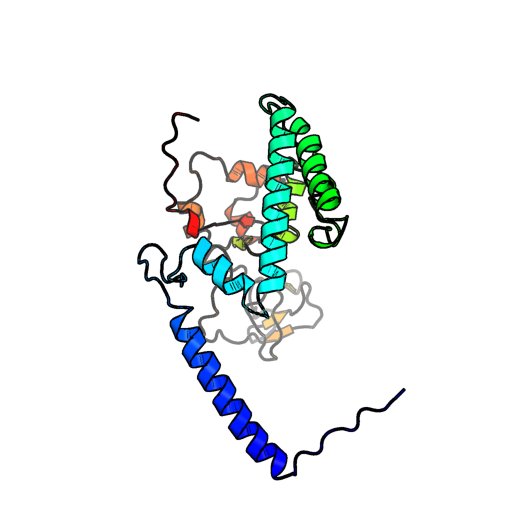58 N N . ASN A 1 97 ? 8.495 26.195 0.231 1.00 81.56 97 ASN A N 1
ATOM 759 C CA . ASN A 1 97 ? 8.336 26.534 1.648 1.00 81.56 97 ASN A CA 1
ATOM 760 C C . ASN A 1 97 ? 6.935 26.215 2.181 1.00 81.56 97 ASN A C 1
ATOM 762 O O . ASN A 1 97 ? 6.766 25.937 3.370 1.00 81.56 97 ASN A O 1
ATOM 766 N N . HIS A 1 98 ? 5.925 26.209 1.308 1.00 81.31 98 HIS A N 1
ATOM 767 C CA . HIS A 1 98 ? 4.548 25.899 1.678 1.00 81.31 98 HIS A CA 1
ATOM 768 C C . HIS A 1 98 ? 3.954 24.778 0.833 1.00 81.31 98 HIS A C 1
ATOM 770 O O . HIS A 1 98 ? 4.175 24.673 -0.370 1.00 81.31 98 HIS A O 1
ATOM 776 N N . ILE A 1 99 ? 3.102 23.957 1.452 1.00 76.62 99 ILE A N 1
ATOM 777 C CA . ILE A 1 99 ? 2.461 22.848 0.739 1.00 76.62 99 ILE A CA 1
ATOM 778 C C . ILE A 1 99 ? 1.582 23.316 -0.434 1.00 76.62 99 ILE A C 1
ATOM 780 O O . ILE A 1 99 ? 1.428 22.610 -1.427 1.00 76.62 99 ILE A O 1
ATOM 784 N N . SER A 1 100 ? 1.011 24.519 -0.358 1.00 79.06 100 SER A N 1
ATOM 785 C CA . SER A 1 100 ? 0.204 25.095 -1.438 1.00 79.06 100 SER A CA 1
ATOM 786 C C . SER A 1 100 ? 0.988 25.206 -2.751 1.00 79.06 100 SER A C 1
ATOM 788 O O . SER A 1 100 ? 0.405 25.048 -3.824 1.00 79.06 100 SER A O 1
ATOM 790 N N . GLU A 1 101 ? 2.308 25.382 -2.682 1.00 81.00 101 GLU A N 1
ATOM 791 C CA . GLU A 1 101 ? 3.213 25.450 -3.834 1.00 81.00 101 GLU A CA 1
ATOM 792 C C . GLU A 1 101 ? 3.431 24.076 -4.503 1.00 81.00 101 GLU A C 1
ATOM 794 O O . GLU A 1 101 ? 3.784 24.007 -5.683 1.00 81.00 101 GLU A O 1
ATOM 799 N N . TYR A 1 102 ? 3.121 22.963 -3.822 1.00 81.12 102 TYR A N 1
ATOM 800 C CA . TYR A 1 102 ? 3.100 21.633 -4.447 1.00 81.12 102 TYR A CA 1
ATOM 801 C C . TYR A 1 102 ? 1.909 21.445 -5.401 1.00 81.12 102 TYR A C 1
ATOM 803 O O . TYR A 1 102 ? 1.949 20.583 -6.288 1.00 81.12 102 TYR A O 1
ATOM 811 N N . LEU A 1 103 ? 0.828 22.225 -5.272 1.00 81.75 103 LEU A N 1
ATOM 812 C CA . LEU A 1 103 ? -0.351 22.062 -6.132 1.00 81.75 103 LEU A CA 1
ATOM 813 C C . LEU A 1 103 ? -0.049 22.406 -7.604 1.00 81.75 103 LEU A C 1
ATOM 815 O O . LEU A 1 103 ? -0.333 21.569 -8.469 1.00 81.75 103 LEU A O 1
ATOM 819 N N . PRO A 1 104 ? 0.584 23.554 -7.925 1.00 82.19 104 PRO A N 1
ATOM 820 C CA . PRO A 1 104 ? 1.051 23.840 -9.282 1.00 82.19 104 PRO A CA 1
ATOM 821 C C . PRO A 1 104 ? 2.053 22.808 -9.808 1.00 82.19 104 PRO A C 1
ATOM 823 O O . PRO A 1 104 ? 1.950 22.392 -10.964 1.00 82.19 104 PRO A O 1
ATOM 826 N N . LEU A 1 105 ? 2.978 22.350 -8.956 1.00 84.12 105 LEU A N 1
ATOM 827 C CA . LEU A 1 105 ? 3.987 21.352 -9.312 1.00 84.12 105 LEU A CA 1
ATOM 828 C C . LEU A 1 105 ? 3.344 20.044 -9.780 1.00 84.12 105 LEU A C 1
ATOM 830 O O . LEU A 1 105 ? 3.631 19.525 -10.861 1.00 84.12 105 LEU A O 1
ATOM 834 N N . THR A 1 106 ? 2.423 19.523 -8.976 1.00 82.50 106 THR A N 1
ATOM 835 C CA . THR A 1 106 ? 1.724 18.280 -9.296 1.00 82.50 106 THR A CA 1
ATOM 836 C C . THR A 1 106 ? 0.835 18.434 -10.532 1.00 82.50 106 THR A C 1
ATOM 838 O O . THR A 1 106 ? 0.754 17.511 -11.338 1.00 82.50 106 THR A O 1
ATOM 841 N N . ALA A 1 107 ? 0.212 19.598 -10.741 1.00 82.31 107 ALA A N 1
ATOM 842 C CA . ALA A 1 107 ? -0.556 19.878 -11.954 1.00 82.31 107 ALA A CA 1
ATOM 843 C C . ALA A 1 107 ? 0.324 19.941 -13.218 1.00 82.31 107 ALA A C 1
ATOM 845 O O . ALA A 1 107 ? -0.109 19.494 -14.284 1.00 82.31 107 ALA A O 1
ATOM 846 N N . TYR A 1 108 ? 1.551 20.467 -13.112 1.00 86.12 108 TYR A N 1
ATOM 847 C CA . TYR A 1 108 ? 2.528 20.461 -14.203 1.00 86.12 108 TYR A CA 1
ATOM 848 C C . TYR A 1 108 ? 2.885 19.028 -14.602 1.00 86.12 108 TYR A C 1
ATOM 850 O O . TYR A 1 108 ? 2.699 18.657 -15.762 1.00 86.12 108 TYR A O 1
ATOM 858 N N . PHE A 1 109 ? 3.315 18.199 -13.648 1.00 85.31 109 PHE A N 1
ATOM 859 C CA . PHE A 1 109 ? 3.749 16.827 -13.932 1.00 85.31 109 PHE A CA 1
ATOM 860 C C . PHE A 1 109 ? 2.610 15.873 -14.309 1.00 85.31 109 PHE A C 1
ATOM 862 O O . PHE A 1 109 ? 2.859 14.898 -15.006 1.00 85.31 109 PHE A O 1
ATOM 869 N N . GLN A 1 110 ? 1.358 16.170 -13.951 1.00 81.69 110 GLN A N 1
ATOM 870 C CA . GLN A 1 110 ? 0.199 15.427 -14.463 1.00 81.69 110 GLN A CA 1
ATOM 871 C C . GLN A 1 110 ? -0.074 15.696 -15.951 1.00 81.69 110 GLN A C 1
ATOM 873 O O . GLN A 1 110 ? -0.581 14.825 -16.646 1.00 81.69 110 GLN A O 1
ATOM 878 N N . LYS A 1 111 ? 0.247 16.897 -16.453 1.00 84.38 111 LYS A N 1
ATOM 879 C CA . LYS A 1 111 ? -0.083 17.318 -17.828 1.00 84.38 111 LYS A CA 1
ATOM 880 C C . LYS A 1 111 ? 1.102 17.258 -18.788 1.00 84.38 111 LYS A C 1
ATOM 882 O O . LYS A 1 111 ? 0.907 17.062 -19.985 1.00 84.38 111 LYS A O 1
ATOM 887 N N . ALA A 1 112 ? 2.316 17.508 -18.303 1.00 87.25 112 ALA A N 1
ATOM 888 C CA . ALA A 1 112 ? 3.499 17.639 -19.149 1.00 87.25 112 ALA A CA 1
ATOM 889 C C . ALA A 1 112 ? 3.855 16.337 -19.893 1.00 87.25 112 ALA A C 1
ATOM 891 O O . ALA A 1 112 ? 4.067 16.421 -21.103 1.00 87.25 112 ALA A O 1
ATOM 892 N N . PRO A 1 113 ? 3.848 15.149 -19.254 1.00 87.31 113 PRO A N 1
ATOM 893 C CA . PRO A 1 113 ? 4.128 13.893 -19.945 1.00 87.31 113 PRO A CA 1
ATOM 894 C C . PRO A 1 113 ? 3.081 13.556 -21.008 1.00 87.31 113 PRO A C 1
ATOM 896 O O . PRO A 1 113 ? 3.462 13.197 -22.115 1.00 87.31 113 PRO A O 1
ATOM 899 N N . GLU A 1 114 ? 1.782 13.737 -20.733 1.00 86.44 114 GLU A N 1
ATOM 900 C CA . GLU A 1 114 ? 0.702 13.434 -21.694 1.00 86.44 114 GLU A CA 1
ATOM 901 C C . GLU A 1 114 ? 0.841 14.245 -22.992 1.00 86.44 114 GLU A C 1
ATOM 903 O O . GLU A 1 114 ? 0.640 13.712 -24.080 1.00 86.44 114 GLU A O 1
ATOM 908 N N . LYS A 1 115 ? 1.279 15.510 -22.912 1.00 84.38 115 LYS A N 1
ATOM 909 C CA . LYS A 1 115 ? 1.537 16.340 -24.104 1.00 84.38 115 LYS A CA 1
ATOM 910 C C . LYS A 1 115 ? 2.657 15.803 -24.999 1.00 84.38 115 LYS A C 1
ATOM 912 O O . LYS A 1 115 ? 2.656 16.098 -26.189 1.00 84.38 115 LYS A O 1
ATOM 917 N N . VAL A 1 116 ? 3.626 15.091 -24.425 1.00 83.94 116 VAL A N 1
ATOM 918 C CA . VAL A 1 116 ? 4.830 14.620 -25.129 1.00 83.94 116 VAL A CA 1
ATOM 919 C C . VAL A 1 116 ? 4.701 13.152 -25.540 1.00 83.94 116 VAL A C 1
ATOM 921 O O . VAL A 1 116 ? 5.123 12.778 -26.627 1.00 83.94 116 VAL A O 1
ATOM 924 N N . LEU A 1 117 ? 4.114 12.323 -24.679 1.00 85.38 117 LEU A N 1
ATOM 925 C CA . LEU A 1 117 ? 4.048 10.864 -24.811 1.00 85.38 117 LEU A CA 1
ATOM 926 C C . LEU A 1 117 ? 2.654 10.353 -25.215 1.00 85.38 117 LEU A C 1
ATOM 928 O O . LEU A 1 117 ? 2.487 9.159 -25.479 1.00 85.38 117 LEU A O 1
ATOM 932 N N . GLY A 1 118 ? 1.662 11.244 -25.288 1.00 84.38 118 GLY A N 1
ATOM 933 C CA . GLY A 1 118 ? 0.322 10.952 -25.783 1.00 84.38 118 GLY A CA 1
ATOM 934 C C . GLY A 1 118 ? -0.394 9.869 -24.978 1.00 84.38 118 GLY A C 1
ATOM 935 O O . GLY A 1 118 ? -0.354 9.844 -23.747 1.00 84.38 118 GLY A O 1
ATOM 936 N N . GLU A 1 119 ? -1.050 8.955 -25.692 1.00 82.12 119 GLU A N 1
ATOM 937 C CA . GLU A 1 119 ? -1.891 7.901 -25.109 1.00 82.12 119 GLU A CA 1
ATOM 938 C C . GLU A 1 119 ? -1.128 6.940 -24.187 1.00 82.12 119 GLU A C 1
ATOM 940 O O . GLU A 1 119 ? -1.725 6.385 -23.270 1.00 82.12 119 GLU A O 1
ATOM 945 N N . SER A 1 120 ? 0.190 6.796 -24.362 1.00 76.81 120 SER A N 1
ATOM 946 C CA . SER A 1 120 ? 1.019 5.859 -23.585 1.00 76.81 120 SER A CA 1
ATOM 947 C C . SER A 1 120 ? 1.111 6.200 -22.095 1.00 76.81 120 SER A C 1
ATOM 949 O O . SER A 1 120 ? 1.406 5.327 -21.285 1.00 76.81 120 SER A O 1
ATOM 951 N N . VAL A 1 121 ? 0.889 7.466 -21.732 1.00 81.06 121 VAL A N 1
ATOM 952 C CA . VAL A 1 121 ? 0.924 7.950 -20.337 1.00 81.06 121 VAL A CA 1
ATOM 953 C C . VAL A 1 121 ? -0.379 8.631 -19.932 1.00 81.06 121 VAL A C 1
ATOM 955 O O . VAL A 1 121 ? -0.450 9.295 -18.897 1.00 81.06 121 VAL A O 1
ATOM 958 N N . ARG A 1 122 ? -1.414 8.500 -20.763 1.00 83.25 122 ARG A N 1
ATOM 959 C CA . ARG A 1 122 ? -2.723 9.069 -20.483 1.00 83.25 122 ARG A CA 1
ATOM 960 C C . ARG A 1 122 ? -3.325 8.347 -19.285 1.00 83.25 122 ARG A C 1
ATOM 962 O O . ARG A 1 122 ? -3.462 7.125 -19.290 1.00 83.25 122 ARG A O 1
ATOM 969 N N . LEU A 1 123 ? -3.720 9.115 -18.273 1.00 78.12 123 LEU A N 1
ATOM 970 C CA . LEU A 1 123 ? -4.401 8.555 -17.112 1.00 78.12 123 LEU A CA 1
ATOM 971 C C . LEU A 1 123 ? -5.736 7.920 -17.552 1.00 78.12 123 LEU A C 1
ATOM 973 O O . LEU A 1 123 ? -6.514 8.580 -18.254 1.00 78.12 123 LEU A O 1
ATOM 977 N N . PRO A 1 124 ? -6.034 6.672 -17.138 1.00 76.94 124 PRO A N 1
ATOM 978 C CA . PRO A 1 124 ? -7.288 5.994 -17.478 1.00 76.94 124 PRO A CA 1
ATOM 979 C C . PRO A 1 124 ? -8.537 6.750 -17.009 1.00 76.94 124 PRO A C 1
ATOM 981 O O . PRO A 1 124 ? -9.608 6.616 -17.595 1.00 76.94 124 PRO A O 1
ATOM 984 N N . SER A 1 125 ? -8.399 7.561 -15.959 1.00 79.19 125 SER A N 1
ATOM 985 C CA . SER A 1 125 ? -9.453 8.399 -15.403 1.00 79.19 125 SER A CA 1
ATOM 986 C C . SER A 1 125 ? -8.910 9.783 -15.056 1.00 79.19 125 SER A C 1
ATOM 988 O O . SER A 1 125 ? -7.764 9.936 -14.647 1.00 79.19 125 SER A O 1
ATOM 990 N N . ARG A 1 126 ? -9.763 10.806 -15.183 1.00 74.44 126 ARG A N 1
ATOM 991 C CA . ARG A 1 126 ? -9.520 12.150 -14.614 1.00 74.44 126 ARG A CA 1
ATOM 992 C C . ARG A 1 126 ? -10.077 12.298 -13.197 1.00 74.44 126 ARG A C 1
ATOM 994 O O . ARG A 1 126 ? -9.995 13.374 -12.613 1.00 74.44 126 ARG A O 1
ATOM 1001 N N . HIS A 1 127 ? -10.704 11.243 -12.693 1.00 74.81 127 HIS A N 1
ATOM 1002 C CA . HIS A 1 127 ? -11.273 11.153 -11.361 1.00 74.81 127 HIS A CA 1
ATOM 1003 C C . HIS A 1 127 ? -10.578 10.027 -10.624 1.00 74.81 127 HIS A C 1
ATOM 1005 O O . HIS A 1 127 ? -10.865 8.851 -10.856 1.00 74.81 127 HIS A O 1
ATOM 1011 N N . GLU A 1 128 ? -9.671 10.414 -9.741 1.00 72.56 128 GLU A N 1
ATOM 1012 C CA . GLU A 1 128 ? -9.062 9.520 -8.774 1.00 72.56 128 GLU A CA 1
ATOM 1013 C C . GLU A 1 128 ? -9.450 10.013 -7.376 1.00 72.56 128 GLU A C 1
ATOM 1015 O O . GLU A 1 128 ? -9.204 11.183 -7.036 1.00 72.56 128 GLU A O 1
ATOM 1020 N N . PRO A 1 129 ? -10.096 9.156 -6.559 1.00 72.88 129 PRO A N 1
ATOM 1021 C CA . PRO A 1 129 ? -10.294 9.441 -5.149 1.00 72.88 129 PRO A CA 1
ATOM 1022 C C . PRO A 1 129 ? -8.967 9.866 -4.527 1.00 72.88 129 PRO A C 1
ATOM 1024 O O . PRO A 1 129 ? -7.911 9.324 -4.842 1.00 72.88 129 PRO A O 1
ATOM 1027 N N . PHE A 1 130 ? -9.024 10.862 -3.658 1.00 74.25 130 PHE A N 1
ATOM 1028 C CA . PHE A 1 130 ? -7.872 11.418 -2.954 1.00 74.25 130 PHE A CA 1
ATOM 1029 C C . PHE A 1 130 ? -6.847 12.224 -3.781 1.00 74.25 130 PHE A C 1
ATOM 1031 O O . PHE A 1 130 ? -5.971 12.869 -3.209 1.00 74.25 130 PHE A O 1
ATOM 1038 N N . ILE A 1 131 ? -6.973 12.269 -5.110 1.00 73.62 131 ILE A N 1
ATOM 1039 C CA . ILE A 1 131 ? -6.047 13.005 -5.991 1.00 73.62 131 ILE A CA 1
ATOM 1040 C C . ILE A 1 131 ? -6.671 14.290 -6.537 1.00 73.62 131 ILE A C 1
ATOM 1042 O O . ILE A 1 131 ? -5.965 15.274 -6.761 1.00 73.62 131 ILE A O 1
ATOM 1046 N N . ASN A 1 132 ? -7.991 14.316 -6.735 1.00 72.44 132 ASN A N 1
ATOM 1047 C CA . ASN A 1 132 ? -8.671 15.472 -7.323 1.00 72.44 132 ASN A CA 1
ATOM 1048 C C . ASN A 1 132 ? -8.826 16.647 -6.345 1.00 72.44 132 ASN A C 1
ATOM 1050 O O . ASN A 1 132 ? -8.749 17.800 -6.762 1.00 72.44 132 ASN A O 1
ATOM 1054 N N . ASN A 1 133 ? -9.015 16.371 -5.052 1.00 76.31 133 ASN A N 1
ATOM 1055 C CA . ASN A 1 133 ? -9.155 17.390 -4.012 1.00 76.31 133 ASN A CA 1
ATOM 1056 C C . ASN A 1 133 ? -7.878 17.475 -3.172 1.00 76.31 133 ASN A C 1
ATOM 1058 O O . ASN A 1 133 ? -7.830 17.087 -2.006 1.00 76.31 133 ASN A O 1
ATOM 1062 N N . LYS A 1 134 ? -6.806 17.961 -3.803 1.00 74.31 134 LYS A N 1
ATOM 1063 C CA . LYS A 1 134 ? -5.486 18.047 -3.169 1.00 74.31 134 LYS A CA 1
ATOM 1064 C C . LYS A 1 134 ? -5.436 19.027 -2.004 1.00 74.31 134 LYS A C 1
ATOM 1066 O O . LYS A 1 134 ? -4.468 18.988 -1.268 1.00 74.31 134 LYS A O 1
ATOM 1071 N N . THR A 1 135 ? -6.430 19.896 -1.823 1.00 77.19 135 THR A N 1
ATOM 1072 C CA . THR A 1 135 ? -6.504 20.805 -0.670 1.00 77.19 135 THR A CA 1
ATOM 1073 C C . THR A 1 135 ? -6.905 20.092 0.620 1.00 77.19 135 THR A C 1
ATOM 1075 O O . THR A 1 135 ? -6.580 20.571 1.699 1.00 77.19 135 THR A O 1
ATOM 1078 N N . GLU A 1 136 ? -7.538 18.920 0.528 1.00 82.81 136 GLU A N 1
ATOM 1079 C CA . GLU A 1 136 ? -7.956 18.127 1.691 1.00 82.81 136 GLU A CA 1
ATOM 1080 C C . GLU A 1 136 ? -6.885 17.159 2.203 1.00 82.81 136 GLU A C 1
ATOM 1082 O O . GLU A 1 136 ? -7.116 16.476 3.193 1.00 82.81 136 GLU A O 1
ATOM 1087 N N . TRP A 1 137 ? -5.704 17.105 1.580 1.00 79.62 137 TRP A N 1
ATOM 1088 C CA . TRP A 1 137 ? -4.650 16.141 1.923 1.00 79.62 137 TRP A CA 1
ATOM 1089 C C . TRP A 1 137 ? -4.244 16.155 3.412 1.00 79.62 137 TRP A C 1
ATOM 1091 O O . TRP A 1 137 ? -3.890 15.108 3.950 1.00 79.62 137 TRP A O 1
ATOM 1101 N N . ILE A 1 138 ? -4.319 17.324 4.063 1.00 83.19 138 ILE A N 1
ATOM 1102 C CA . ILE A 1 138 ? -3.989 17.529 5.483 1.00 83.19 138 ILE A CA 1
ATOM 1103 C C . ILE A 1 138 ? -5.139 17.150 6.427 1.00 83.19 138 ILE A C 1
ATOM 1105 O O . ILE A 1 138 ? -4.966 17.115 7.638 1.00 83.19 138 ILE A O 1
ATOM 1109 N N . SER A 1 139 ? -6.335 16.890 5.897 1.00 89.31 139 SER A N 1
ATOM 1110 C CA . SER A 1 139 ? -7.496 16.536 6.705 1.00 89.31 139 SER A CA 1
ATOM 1111 C C . SER A 1 139 ? -7.350 15.133 7.283 1.00 89.31 139 SER A C 1
ATOM 1113 O O . SER A 1 139 ? -7.173 14.169 6.536 1.00 89.31 139 SER A O 1
ATOM 1115 N N . ASP A 1 140 ? -7.577 14.989 8.588 1.00 89.69 140 ASP A N 1
ATOM 1116 C CA . ASP A 1 140 ? -7.643 13.683 9.254 1.00 89.69 140 ASP A CA 1
ATOM 1117 C C . ASP A 1 140 ? -8.676 12.753 8.612 1.00 89.69 140 ASP A C 1
ATOM 1119 O O . ASP A 1 140 ? -8.455 11.548 8.473 1.00 89.69 140 ASP A O 1
ATOM 1123 N N . LYS A 1 141 ? -9.806 13.301 8.150 1.00 89.00 141 LYS A N 1
ATOM 1124 C CA . LYS A 1 141 ? -10.835 12.525 7.446 1.00 89.00 141 LYS A CA 1
ATOM 1125 C C . LYS A 1 141 ? -10.285 11.942 6.147 1.00 89.00 141 LYS A C 1
ATOM 1127 O O . LYS A 1 141 ? -10.491 10.771 5.847 1.00 89.00 141 LYS A O 1
ATOM 1132 N N . PHE A 1 142 ? -9.576 12.754 5.378 1.00 88.19 142 PHE A N 1
ATOM 1133 C CA . PHE A 1 142 ? -9.010 12.340 4.102 1.00 88.19 142 PHE A CA 1
ATOM 1134 C C . PHE A 1 142 ? -7.838 11.374 4.294 1.00 88.19 142 PHE A C 1
ATOM 1136 O O . PHE A 1 142 ? -7.714 10.374 3.586 1.00 88.19 142 PHE A O 1
ATOM 1143 N N . PHE A 1 143 ? -7.005 11.630 5.302 1.00 88.81 143 PHE A N 1
ATOM 1144 C CA . PHE A 1 143 ? -5.952 10.726 5.736 1.00 88.81 143 PHE A CA 1
ATOM 1145 C C . PHE A 1 143 ? -6.535 9.360 6.131 1.00 88.81 143 PHE A C 1
ATOM 1147 O O . PHE A 1 143 ? -6.094 8.331 5.621 1.00 88.81 143 PHE A O 1
ATOM 1154 N N . THR A 1 144 ? -7.563 9.310 6.974 1.00 89.75 144 THR A N 1
ATOM 1155 C CA . THR A 1 144 ? -8.154 8.039 7.425 1.00 89.75 144 THR A CA 1
ATOM 1156 C C . THR A 1 144 ? -8.871 7.285 6.304 1.00 89.75 144 THR A C 1
ATOM 1158 O O . THR A 1 144 ? -8.676 6.079 6.166 1.00 89.75 144 THR A O 1
ATOM 1161 N N . GLN A 1 145 ? -9.613 7.967 5.428 1.00 90.00 145 GLN A N 1
ATOM 1162 C CA . GLN A 1 145 ? -10.314 7.329 4.304 1.00 90.00 145 GLN A CA 1
ATOM 1163 C C . GLN A 1 145 ? -9.381 6.610 3.317 1.00 90.00 145 GLN A C 1
ATOM 1165 O O . GLN A 1 145 ? -9.757 5.570 2.769 1.00 90.00 145 GLN A O 1
ATOM 1170 N N . GLN A 1 146 ? -8.146 7.090 3.135 1.00 89.19 146 GLN A N 1
ATOM 1171 C CA . GLN A 1 146 ? -7.156 6.420 2.282 1.00 89.19 146 GLN A CA 1
ATOM 1172 C C . GLN A 1 146 ? -6.823 4.994 2.741 1.00 89.19 146 GLN A C 1
ATOM 1174 O O . GLN A 1 146 ? -6.390 4.179 1.932 1.00 89.19 146 GLN A O 1
ATOM 1179 N N . ARG A 1 147 ? -7.050 4.656 4.014 1.00 91.06 147 ARG A N 1
ATOM 1180 C CA . ARG A 1 147 ? -6.783 3.311 4.540 1.00 91.06 147 ARG A CA 1
ATOM 1181 C C . ARG A 1 147 ? -7.845 2.297 4.128 1.00 91.06 147 ARG A C 1
ATOM 1183 O O . ARG A 1 147 ? -7.587 1.106 4.209 1.00 91.06 147 ARG A O 1
ATOM 1190 N N . LEU A 1 148 ? -9.014 2.762 3.690 1.00 90.00 148 LEU A N 1
ATOM 1191 C CA . LEU A 1 148 ? -10.122 1.911 3.253 1.00 90.00 148 LEU A CA 1
ATOM 1192 C C . LEU A 1 148 ? -10.330 1.966 1.738 1.00 90.00 148 LEU A C 1
ATOM 1194 O O . LEU A 1 148 ? -10.684 0.962 1.131 1.00 90.00 148 LEU A O 1
ATOM 1198 N N . ALA A 1 149 ? -10.123 3.136 1.131 1.00 88.31 149 ALA A N 1
ATOM 1199 C CA . ALA A 1 149 ? -10.427 3.381 -0.280 1.00 88.31 149 ALA A CA 1
ATOM 1200 C C . ALA A 1 149 ? -9.250 3.971 -1.076 1.00 88.31 149 ALA A C 1
ATOM 1202 O O . ALA A 1 149 ? -9.413 4.304 -2.248 1.00 88.31 149 ALA A O 1
ATOM 1203 N N . GLY A 1 150 ? -8.088 4.156 -0.445 1.00 86.12 150 GLY A N 1
ATOM 1204 C CA . GLY A 1 150 ? -6.885 4.643 -1.113 1.00 86.12 150 GLY A CA 1
ATOM 1205 C C . GLY A 1 150 ? -6.132 3.534 -1.844 1.00 86.12 150 GLY A C 1
ATOM 1206 O O . GLY A 1 150 ? -6.645 2.445 -2.085 1.00 86.12 150 GLY A O 1
ATOM 1207 N N . THR A 1 151 ? -4.878 3.814 -2.189 1.00 84.50 151 THR A N 1
ATOM 1208 C CA . THR A 1 151 ? -4.022 2.910 -2.973 1.00 84.50 151 THR A CA 1
ATOM 1209 C C . THR A 1 151 ? -3.578 1.664 -2.212 1.00 84.50 151 THR A C 1
ATOM 1211 O O . THR A 1 151 ? -3.303 0.642 -2.834 1.00 84.50 151 THR A O 1
ATOM 1214 N N . ASN A 1 152 ? -3.523 1.730 -0.879 1.00 86.19 152 ASN A N 1
ATOM 1215 C CA . ASN A 1 152 ? -3.141 0.608 -0.026 1.00 86.19 152 ASN A CA 1
ATOM 1216 C C . ASN A 1 152 ? -4.219 0.305 1.035 1.00 86.19 152 ASN A C 1
ATOM 1218 O O . ASN A 1 152 ? -4.036 0.629 2.212 1.00 86.19 152 ASN A O 1
ATOM 1222 N N . PRO A 1 153 ? -5.344 -0.317 0.640 1.00 86.62 153 PRO A N 1
ATOM 1223 C CA . PRO A 1 153 ? -6.433 -0.644 1.556 1.00 86.62 153 PRO A CA 1
ATOM 1224 C C . PRO A 1 153 ? -6.187 -1.927 2.370 1.00 86.62 153 PRO A C 1
ATOM 1226 O O . PRO A 1 153 ? -7.031 -2.324 3.165 1.00 86.62 153 PRO A O 1
ATOM 1229 N N . MET A 1 154 ? -5.046 -2.600 2.171 1.00 85.62 154 MET A N 1
ATOM 1230 C CA . MET A 1 154 ? -4.780 -3.931 2.737 1.00 85.62 154 MET A CA 1
ATOM 1231 C C . MET A 1 154 ? -4.021 -3.900 4.068 1.00 85.62 154 MET A C 1
ATOM 1233 O O . MET A 1 154 ? -3.873 -4.937 4.706 1.00 85.62 154 MET A O 1
ATOM 1237 N N . SER A 1 155 ? -3.514 -2.737 4.489 1.00 87.56 155 SER A N 1
ATOM 1238 C CA . SER A 1 155 ? -2.667 -2.629 5.686 1.00 87.56 155 SER A CA 1
ATOM 1239 C C . SER A 1 155 ? -3.424 -2.323 6.976 1.00 87.56 155 SER A C 1
ATOM 1241 O O . SER A 1 155 ? -2.849 -2.468 8.052 1.00 87.56 155 SER A O 1
ATOM 1243 N N . ILE A 1 156 ? -4.674 -1.852 6.900 1.00 91.31 156 ILE A N 1
ATOM 1244 C CA . ILE A 1 156 ? -5.446 -1.519 8.100 1.00 91.31 156 ILE A CA 1
ATOM 1245 C C . ILE A 1 156 ? -5.970 -2.791 8.757 1.00 91.31 156 ILE A C 1
ATOM 1247 O O . ILE A 1 156 ? -6.646 -3.604 8.130 1.00 91.31 156 ILE A O 1
ATOM 1251 N N . MET A 1 157 ? -5.668 -2.955 10.040 1.00 90.12 157 MET A N 1
ATOM 1252 C CA . MET A 1 157 ? -6.090 -4.112 10.819 1.00 90.12 157 MET A CA 1
ATOM 1253 C C . MET A 1 157 ? -6.829 -3.650 12.064 1.00 90.12 157 MET A C 1
ATOM 1255 O O . MET A 1 157 ? -6.456 -2.661 12.697 1.00 90.12 157 MET A O 1
ATOM 1259 N N . ARG A 1 158 ? -7.885 -4.377 12.430 1.00 91.69 158 ARG A N 1
ATOM 1260 C CA . ARG A 1 158 ? -8.558 -4.170 13.713 1.00 91.69 158 ARG A CA 1
ATOM 1261 C C . ARG A 1 158 ? -7.618 -4.596 14.837 1.00 91.69 158 ARG A C 1
ATOM 1263 O O . ARG A 1 158 ? -7.016 -5.666 14.748 1.00 91.69 158 ARG A O 1
ATOM 1270 N N . VAL A 1 159 ? -7.523 -3.789 15.888 1.00 91.50 159 VAL A N 1
ATOM 1271 C CA . VAL A 1 159 ? -6.783 -4.153 17.101 1.00 91.50 159 VAL A CA 1
ATOM 1272 C C . VAL A 1 159 ? -7.647 -5.082 17.951 1.00 91.50 159 VAL A C 1
ATOM 1274 O O . VAL A 1 159 ? -8.858 -4.891 18.054 1.00 91.50 159 VAL A O 1
ATOM 1277 N N . THR A 1 160 ? -7.046 -6.118 18.526 1.00 87.88 160 THR A N 1
ATOM 1278 C CA . THR A 1 160 ? -7.751 -7.152 19.293 1.00 87.88 160 THR A CA 1
ATOM 1279 C C . THR A 1 160 ? -6.993 -7.482 20.568 1.00 87.88 160 THR A C 1
ATOM 1281 O O . THR A 1 160 ? -5.772 -7.582 20.544 1.00 87.88 160 THR A O 1
ATOM 1284 N N . ILE A 1 161 ? -7.704 -7.701 21.673 1.00 84.06 161 ILE A N 1
ATOM 1285 C CA . ILE A 1 161 ? -7.110 -8.192 22.921 1.00 84.06 161 ILE A CA 1
ATOM 1286 C C . ILE A 1 161 ? -7.227 -9.720 22.923 1.00 84.06 161 ILE A C 1
ATOM 1288 O O . ILE A 1 161 ? -8.334 -10.264 22.972 1.00 84.06 161 ILE A O 1
ATOM 1292 N N . HIS A 1 162 ? -6.100 -10.436 22.836 1.00 68.38 162 HIS A N 1
ATOM 1293 C CA . HIS A 1 162 ? -6.103 -11.886 23.032 1.00 68.38 162 HIS A CA 1
ATOM 1294 C C . HIS A 1 162 ? -6.495 -12.213 24.479 1.00 68.38 162 HIS A C 1
ATOM 1296 O O . HIS A 1 162 ? -5.804 -11.825 25.415 1.00 68.38 162 HIS A O 1
ATOM 1302 N N . GLY A 1 163 ? -7.592 -12.954 24.659 1.00 59.84 163 GLY A N 1
ATOM 1303 C CA . GLY A 1 163 ? -8.000 -13.480 25.968 1.00 59.84 163 GLY A CA 1
ATOM 1304 C C . GLY A 1 163 ? -9.353 -12.997 26.491 1.00 59.84 163 GLY A C 1
ATOM 1305 O O . GLY A 1 163 ? -9.901 -13.650 27.372 1.00 59.84 163 GLY A O 1
ATOM 1306 N N . GLU A 1 164 ? -9.960 -11.961 25.908 1.00 48.47 164 GLU A N 1
ATOM 1307 C CA . GLU A 1 164 ? -11.318 -11.533 26.267 1.00 48.47 164 GLU A CA 1
ATOM 1308 C C . GLU A 1 164 ? -12.177 -11.323 25.025 1.00 48.47 164 GLU A C 1
ATOM 1310 O O . GLU A 1 164 ? -12.494 -10.221 24.587 1.00 48.47 164 GLU A O 1
ATOM 1315 N N . GLU A 1 165 ? -12.611 -12.433 24.440 1.00 51.88 165 GLU A N 1
ATOM 1316 C CA . GLU A 1 165 ? -13.685 -12.363 23.470 1.00 51.88 165 GLU A CA 1
ATOM 1317 C C . GLU A 1 165 ? -14.992 -11.980 24.191 1.00 51.88 165 GLU A C 1
ATOM 1319 O O . GLU A 1 165 ? -15.699 -12.833 24.739 1.00 51.88 165 GLU A O 1
ATOM 1324 N N . LYS A 1 166 ? -15.435 -10.726 24.060 1.00 48.84 166 LYS A N 1
ATOM 1325 C CA . LYS A 1 166 ? -16.875 -10.490 23.865 1.00 48.84 166 LYS A CA 1
ATOM 1326 C C . LYS A 1 166 ? -17.234 -11.059 22.490 1.00 48.84 166 LYS A C 1
ATOM 1328 O O . LYS A 1 166 ? -17.319 -10.351 21.492 1.00 48.84 166 LYS A O 1
ATOM 1333 N N . ARG A 1 167 ? -17.377 -12.389 22.464 1.00 52.91 167 ARG A N 1
ATOM 1334 C CA . ARG A 1 167 ? -17.668 -13.255 21.315 1.00 52.91 167 ARG A CA 1
ATOM 1335 C C . ARG A 1 167 ? -18.893 -12.756 20.562 1.00 52.91 167 ARG A C 1
ATOM 1337 O O . ARG A 1 167 ? -20.012 -13.186 20.843 1.00 52.91 167 ARG A O 1
ATOM 1344 N N . ARG A 1 168 ? -18.710 -11.897 19.563 1.00 53.53 168 ARG A N 1
ATOM 1345 C CA . ARG A 1 168 ? -19.731 -11.735 18.531 1.00 53.53 168 ARG A CA 1
ATOM 1346 C C . ARG A 1 168 ? -19.594 -12.940 17.598 1.00 53.53 168 ARG A C 1
ATOM 1348 O O . ARG A 1 168 ? -18.710 -12.976 16.754 1.00 53.53 168 ARG A O 1
ATOM 1355 N N . CYS A 1 169 ? -20.461 -13.926 17.833 1.00 55.31 169 CYS A N 1
ATOM 1356 C CA . CYS A 1 169 ? -20.682 -15.121 17.014 1.00 55.31 169 CYS A CA 1
ATOM 1357 C C . CYS A 1 169 ? -19.531 -16.152 16.956 1.00 55.31 169 CYS A C 1
ATOM 1359 O O . CYS A 1 169 ? -19.130 -16.524 15.864 1.00 55.31 169 CYS A O 1
ATOM 1361 N N . THR A 1 170 ? -19.047 -16.680 18.091 1.00 64.75 170 THR A N 1
ATOM 1362 C CA . THR A 1 170 ? -18.226 -17.926 18.089 1.00 64.75 170 THR A CA 1
ATOM 1363 C C . THR A 1 170 ? -19.006 -19.171 18.509 1.00 64.75 170 THR A C 1
ATOM 1365 O O . THR A 1 170 ? -18.519 -20.290 18.423 1.00 64.75 170 THR A O 1
ATOM 1368 N N . VAL A 1 171 ? -20.257 -19.017 18.952 1.00 75.62 171 VAL A N 1
ATOM 1369 C CA . VAL A 1 171 ? -21.087 -20.164 19.338 1.00 75.62 171 VAL A CA 1
ATOM 1370 C C . VAL A 1 171 ? -22.098 -20.455 18.238 1.00 75.62 171 VAL A C 1
ATOM 1372 O O . VAL A 1 171 ? -22.917 -19.597 17.900 1.00 75.62 171 VAL A O 1
ATOM 1375 N N . LYS A 1 172 ? -22.055 -21.675 17.696 1.00 86.00 172 LYS A N 1
ATOM 1376 C CA . LYS A 1 172 ? -23.102 -22.216 16.821 1.00 86.00 172 LYS A CA 1
ATOM 1377 C C . LYS A 1 172 ? -24.106 -23.030 17.625 1.00 86.00 172 LYS A C 1
ATOM 1379 O O . LYS A 1 172 ? -23.757 -23.724 18.581 1.00 86.00 172 LYS A O 1
ATOM 1384 N N . THR A 1 173 ? -25.358 -22.991 17.198 1.00 88.25 173 THR A N 1
ATOM 1385 C CA . THR A 1 173 ? -26.383 -23.919 17.656 1.00 88.25 173 THR A CA 1
ATOM 1386 C C . THR A 1 173 ? -26.139 -25.307 17.060 1.00 88.25 173 THR A C 1
ATOM 1388 O O . THR A 1 173 ? -25.398 -25.466 16.083 1.00 88.25 173 THR A O 1
ATOM 1391 N N . LYS A 1 174 ? -26.765 -26.340 17.630 1.00 87.69 174 LYS A N 1
ATOM 1392 C CA . LYS A 1 174 ? -26.735 -27.709 17.091 1.00 87.69 174 LYS A CA 1
ATOM 1393 C C . LYS A 1 174 ? -27.208 -27.757 15.637 1.00 87.69 174 LYS A C 1
ATOM 1395 O O . LYS A 1 174 ? -26.610 -28.478 14.845 1.00 87.69 174 LYS A O 1
ATOM 1400 N N . ASP A 1 175 ? -28.136 -26.873 15.284 1.00 86.19 175 ASP A N 1
ATOM 1401 C CA . ASP A 1 175 ? -28.686 -26.694 13.936 1.00 86.19 175 ASP A CA 1
ATOM 1402 C C . ASP A 1 175 ? -27.788 -25.844 13.010 1.00 86.19 175 ASP A C 1
ATOM 1404 O O . ASP A 1 175 ? -28.167 -25.520 11.890 1.00 86.19 175 ASP A O 1
ATOM 1408 N N . GLY A 1 176 ? -26.593 -25.449 13.467 1.00 83.75 176 GLY A N 1
ATOM 1409 C CA . GLY A 1 176 ? -25.587 -24.742 12.668 1.00 83.75 176 GLY A CA 1
ATOM 1410 C C . GLY A 1 176 ? -25.768 -23.224 12.567 1.00 83.75 176 GLY A C 1
ATOM 1411 O O . GLY A 1 176 ? -24.958 -22.570 11.914 1.00 83.75 176 GLY A O 1
ATOM 1412 N N . SER A 1 177 ? -26.776 -22.650 13.230 1.00 86.75 177 SER A N 1
ATOM 1413 C CA . SER A 1 177 ? -27.011 -21.198 13.249 1.00 86.75 177 SER A CA 1
ATOM 1414 C C . SER A 1 177 ? -26.098 -20.494 14.252 1.00 86.75 177 SER A C 1
ATOM 1416 O O . SER A 1 177 ? -25.815 -21.039 15.314 1.00 86.75 177 SER A O 1
ATOM 1418 N N . TRP A 1 178 ? -25.652 -19.272 13.964 1.00 86.25 178 TRP A N 1
ATOM 1419 C CA . TRP A 1 178 ? -24.831 -18.501 14.902 1.00 86.25 178 TRP A CA 1
ATOM 1420 C C . TRP A 1 178 ? -25.669 -17.853 16.007 1.00 86.25 178 TRP A C 1
ATOM 1422 O O . TRP A 1 178 ? -26.711 -17.251 15.744 1.00 86.25 178 TRP A O 1
ATOM 1432 N N . CYS A 1 179 ? -25.187 -17.939 17.245 1.00 86.62 179 CYS A N 1
ATOM 1433 C CA . CYS A 1 179 ? -25.739 -17.192 18.367 1.00 86.62 179 CYS A CA 1
ATOM 1434 C C . CYS A 1 179 ? -25.488 -15.692 18.192 1.00 86.62 179 CYS A C 1
ATOM 1436 O O . CYS A 1 179 ? -24.359 -15.271 17.935 1.00 86.62 179 CYS A O 1
ATOM 1438 N N . HIS A 1 180 ? -26.518 -14.883 18.414 1.00 85.75 180 HIS A N 1
ATOM 1439 C CA . HIS A 1 180 ? -26.404 -13.433 18.450 1.00 85.75 180 HIS A CA 1
ATOM 1440 C C . HIS A 1 180 ? -26.091 -12.987 19.880 1.00 85.75 180 HIS A C 1
ATOM 1442 O O . HIS A 1 180 ? -26.939 -13.104 20.760 1.00 85.75 180 HIS A O 1
ATOM 1448 N N . PHE A 1 181 ? -24.889 -12.462 20.124 1.00 81.38 181 PHE A N 1
ATOM 1449 C CA . PHE A 1 181 ? -24.515 -11.891 21.420 1.00 81.38 181 PHE A CA 1
ATOM 1450 C C . PHE A 1 181 ? -24.210 -10.389 21.303 1.00 81.38 181 PHE A C 1
ATOM 1452 O O . PHE A 1 181 ? -23.497 -9.993 20.377 1.00 81.38 181 PHE A O 1
ATOM 1459 N N . PRO A 1 182 ? -24.671 -9.560 22.259 1.00 84.50 182 PRO A N 1
ATOM 1460 C CA . PRO A 1 182 ? -25.662 -9.885 23.294 1.00 84.50 182 PRO A CA 1
ATOM 1461 C C . PRO A 1 182 ? -27.053 -10.200 22.717 1.00 84.50 182 PRO A C 1
ATOM 1463 O O . PRO A 1 182 ? -27.376 -9.784 21.602 1.00 84.50 182 PRO A O 1
ATOM 1466 N N . PHE A 1 183 ? -27.885 -10.908 23.488 1.00 88.31 183 PHE A N 1
ATOM 1467 C CA . PHE A 1 183 ? -29.321 -11.004 23.216 1.00 88.31 183 PHE A CA 1
ATOM 1468 C C . PHE A 1 183 ? -30.183 -10.769 24.455 1.00 88.31 183 PHE A C 1
ATOM 1470 O O . PHE A 1 183 ? -29.784 -11.086 25.573 1.00 88.31 183 PHE A O 1
ATOM 1477 N N . THR A 1 184 ? -31.402 -10.278 24.248 1.00 91.25 184 THR A N 1
ATOM 1478 C CA . THR A 1 184 ? -32.381 -10.026 25.306 1.00 91.25 184 THR A CA 1
ATOM 1479 C C . THR A 1 184 ? -33.471 -11.091 25.306 1.00 91.25 184 THR A C 1
ATOM 1481 O O . THR A 1 184 ? -34.188 -11.256 24.316 1.00 91.25 184 THR A O 1
ATOM 1484 N N . TYR A 1 185 ? -33.649 -11.768 26.440 1.00 93.06 185 TYR A N 1
ATOM 1485 C CA . TYR A 1 185 ? -34.736 -12.716 26.694 1.00 93.06 185 TYR A CA 1
ATOM 1486 C C . TYR A 1 185 ? -35.402 -12.389 28.034 1.00 93.06 185 TYR A C 1
ATOM 1488 O O . TYR A 1 185 ? -34.723 -12.200 29.038 1.00 93.06 185 TYR A O 1
ATOM 1496 N N . ARG A 1 186 ? -36.738 -12.265 28.044 1.00 91.31 186 ARG A N 1
ATOM 1497 C CA . ARG A 1 186 ? -37.536 -11.905 29.239 1.00 91.31 186 ARG A CA 1
ATOM 1498 C C . ARG A 1 186 ? -37.001 -10.680 30.006 1.00 91.31 186 ARG A C 1
ATOM 1500 O O . ARG A 1 186 ? -36.991 -10.657 31.230 1.00 91.31 186 ARG A O 1
ATOM 1507 N N . GLY A 1 187 ? -36.533 -9.668 29.272 1.00 89.25 187 GLY A N 1
ATOM 1508 C CA . GLY A 1 187 ? -36.002 -8.426 29.848 1.00 89.25 187 GLY A CA 1
ATOM 1509 C C . GLY A 1 187 ? -34.578 -8.517 30.410 1.00 89.25 187 GLY A C 1
ATOM 1510 O O . GLY A 1 187 ? -34.062 -7.507 30.872 1.00 89.25 187 GLY A O 1
ATOM 1511 N N . LYS A 1 188 ? -33.918 -9.680 30.342 1.00 86.94 188 LYS A N 1
ATOM 1512 C CA . LYS A 1 188 ? -32.518 -9.869 30.746 1.00 86.94 188 LYS A CA 1
ATOM 1513 C C . LYS A 1 188 ? -31.613 -9.978 29.523 1.00 86.94 188 LYS A C 1
ATOM 1515 O O . LYS A 1 188 ? -31.988 -10.605 28.532 1.00 86.94 188 LYS A O 1
ATOM 1520 N N . VAL A 1 189 ? -30.429 -9.375 29.603 1.00 84.06 189 VAL A N 1
ATOM 1521 C CA . VAL A 1 189 ? -29.403 -9.424 28.553 1.00 84.06 189 VAL A CA 1
ATOM 1522 C C . VAL A 1 189 ? -28.437 -10.573 28.838 1.00 84.06 189 VAL A C 1
ATOM 1524 O O . VAL A 1 189 ? -27.911 -10.690 29.943 1.00 84.06 189 VAL A O 1
ATOM 1527 N N . TYR A 1 190 ? -28.191 -11.413 27.837 1.00 81.25 190 TYR A N 1
ATOM 1528 C CA . TYR A 1 190 ? -27.281 -12.550 27.908 1.00 81.25 190 TYR A CA 1
ATOM 1529 C C . TYR A 1 190 ? -26.135 -12.377 26.911 1.00 81.25 190 TYR A C 1
ATOM 1531 O O . TYR A 1 190 ? -26.341 -12.084 25.733 1.00 81.25 190 TYR A O 1
ATOM 1539 N N . HIS A 1 191 ? -24.916 -12.615 27.394 1.00 78.38 191 HIS A N 1
ATOM 1540 C CA . HIS A 1 191 ? -23.675 -12.581 26.607 1.00 78.38 191 HIS A CA 1
ATOM 1541 C C . HIS A 1 191 ? -23.093 -13.979 26.341 1.00 78.38 191 HIS A C 1
ATOM 1543 O O . HIS A 1 191 ? -22.046 -14.111 25.718 1.00 78.38 191 HIS A O 1
ATOM 1549 N N . LYS A 1 192 ? -23.757 -15.026 26.841 1.00 83.06 192 LYS A N 1
ATOM 1550 C CA . LYS A 1 192 ? -23.385 -16.436 26.680 1.00 83.06 192 LYS A CA 1
ATOM 1551 C C . LYS A 1 192 ? -24.640 -17.300 26.632 1.00 83.06 192 LYS A C 1
ATOM 1553 O O . LYS A 1 192 ? -25.734 -16.816 26.924 1.00 83.06 192 LYS A O 1
ATOM 1558 N N . CYS A 1 193 ? -24.478 -18.571 26.280 1.00 87.75 193 CYS A N 1
ATOM 1559 C CA . CYS A 1 193 ? -25.576 -19.526 26.341 1.00 87.75 193 CYS A CA 1
ATOM 1560 C C . CYS A 1 193 ? -26.154 -19.590 27.754 1.00 87.75 193 CYS A C 1
ATOM 1562 O O . CYS A 1 193 ? -25.415 -19.590 28.741 1.00 87.75 193 CYS A O 1
ATOM 1564 N N . THR A 1 194 ? -27.474 -19.635 27.834 1.00 87.75 194 THR A N 1
ATOM 1565 C CA . THR A 1 194 ? -28.224 -19.626 29.085 1.00 87.75 194 THR A CA 1
ATOM 1566 C C . THR A 1 194 ? -29.064 -20.890 29.197 1.00 87.75 194 THR A C 1
ATOM 1568 O O . THR A 1 194 ? -29.433 -21.483 28.190 1.00 87.75 194 THR A O 1
ATOM 1571 N N . THR A 1 195 ? -29.362 -21.315 30.417 1.00 91.69 195 THR A N 1
ATOM 1572 C CA . THR A 1 195 ? -30.364 -22.353 30.718 1.00 91.69 195 THR A CA 1
ATOM 1573 C C . THR A 1 195 ? -31.666 -21.727 31.227 1.00 91.69 195 THR A C 1
ATOM 1575 O O . THR A 1 195 ? -32.551 -22.407 31.738 1.00 91.69 195 THR A O 1
ATOM 1578 N N . ASP A 1 196 ? -31.807 -20.402 31.109 1.00 89.69 196 ASP A N 1
ATOM 1579 C CA . ASP A 1 196 ? -33.016 -19.705 31.535 1.00 89.69 196 ASP A CA 1
ATOM 1580 C C . ASP A 1 196 ? -34.206 -20.129 30.661 1.00 89.69 196 ASP A C 1
ATOM 1582 O O . ASP A 1 196 ? -34.202 -19.957 29.439 1.00 89.69 196 ASP A O 1
ATOM 1586 N N . GLY A 1 197 ? -35.216 -20.732 31.290 1.00 87.06 197 GLY A N 1
ATOM 1587 C CA . GLY A 1 197 ? -36.420 -21.228 30.626 1.00 87.06 197 GLY A CA 1
ATOM 1588 C C . GLY A 1 197 ? -36.243 -22.491 29.772 1.00 87.06 197 GLY A C 1
ATOM 1589 O O . GLY A 1 197 ? -37.192 -22.850 29.078 1.00 87.06 197 GLY A O 1
ATOM 1590 N N . TYR A 1 198 ? -35.085 -23.166 29.801 1.00 90.38 198 TYR A N 1
ATOM 1591 C CA . TYR A 1 198 ? -34.857 -24.414 29.059 1.00 90.38 198 TYR A CA 1
ATOM 1592 C C . TYR A 1 198 ? -33.751 -25.277 29.690 1.00 90.38 198 TYR A C 1
ATOM 1594 O O . TYR A 1 198 ? -32.778 -24.760 30.225 1.00 90.38 198 TYR A O 1
ATOM 1602 N N . SER A 1 199 ? -33.866 -26.606 29.610 1.00 89.69 199 SER A N 1
ATOM 1603 C CA . SER A 1 199 ? -32.969 -27.521 30.337 1.00 89.69 199 SER A CA 1
ATOM 1604 C C . SER A 1 199 ? -31.544 -27.610 29.777 1.00 89.69 199 SER A C 1
ATOM 1606 O O . SER A 1 199 ? -30.625 -27.964 30.510 1.00 89.69 199 SER A O 1
ATOM 1608 N N . LYS A 1 200 ? -31.339 -27.296 28.493 1.00 90.38 200 LYS A N 1
ATOM 1609 C CA . LYS A 1 200 ? -30.018 -27.302 27.841 1.00 90.38 200 LYS A CA 1
ATOM 1610 C C . LYS A 1 200 ? -29.535 -25.869 27.587 1.00 90.38 200 LYS A C 1
ATOM 1612 O O . LYS A 1 200 ? -30.369 -24.996 27.350 1.00 90.38 200 LYS A O 1
ATOM 1617 N N . PRO A 1 201 ? -28.213 -25.611 27.586 1.00 91.56 201 PRO A N 1
ATOM 1618 C CA . PRO A 1 201 ? -27.684 -24.290 27.266 1.00 91.56 201 PRO A CA 1
ATOM 1619 C C . PRO A 1 201 ? -28.098 -23.880 25.848 1.00 91.56 201 PRO A C 1
ATOM 1621 O O . PRO A 1 201 ? -27.863 -24.608 24.882 1.00 91.56 201 PRO A O 1
ATOM 1624 N N . TRP A 1 202 ? -28.718 -22.713 25.722 1.00 92.25 202 TRP A N 1
ATOM 1625 C CA . TRP A 1 202 ? -29.266 -22.198 24.471 1.00 92.25 202 TRP A CA 1
ATOM 1626 C C . TRP A 1 202 ? -28.934 -20.717 24.276 1.00 92.25 202 TRP A C 1
ATOM 1628 O O . TRP A 1 202 ? -28.565 -20.012 25.218 1.00 92.25 202 TRP A O 1
ATOM 1638 N N . CYS A 1 203 ? -29.056 -20.239 23.041 1.00 92.12 203 CYS A N 1
ATOM 1639 C CA . CYS A 1 203 ? -28.866 -18.835 22.687 1.00 92.12 203 CYS A CA 1
ATOM 1640 C C . CYS A 1 203 ? -29.924 -18.364 21.681 1.00 92.12 203 CYS A C 1
ATOM 1642 O O . CYS A 1 203 ? -30.462 -19.162 20.908 1.00 92.12 203 CYS A O 1
ATOM 1644 N N . SER A 1 204 ? -30.209 -17.062 21.670 1.00 91.75 204 SER A N 1
ATOM 1645 C CA . SER A 1 204 ? -30.991 -16.432 20.602 1.00 91.75 204 SER A CA 1
ATOM 1646 C C . SER A 1 204 ? -30.126 -16.251 19.355 1.00 91.75 204 SER A C 1
ATOM 1648 O O . SER A 1 204 ? -28.936 -15.954 19.461 1.00 91.75 204 SER A O 1
ATOM 1650 N N . THR A 1 205 ? -30.721 -16.373 18.171 1.00 90.12 205 THR A N 1
ATOM 1651 C CA . THR A 1 205 ? -30.064 -16.012 16.899 1.00 90.12 205 THR A CA 1
ATOM 1652 C C . THR A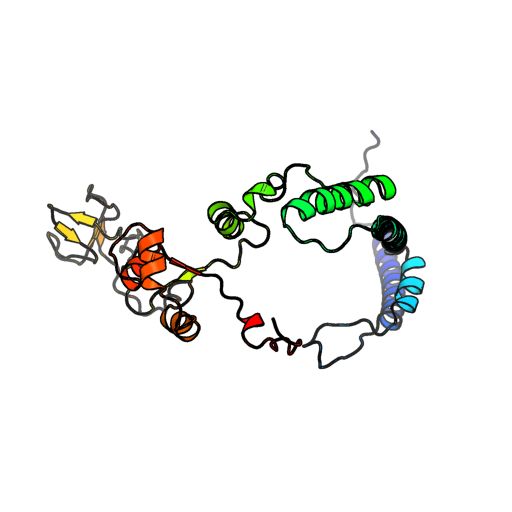 1 205 ? -30.360 -14.564 16.484 1.00 90.12 205 THR A C 1
ATOM 1654 O O . THR A 1 205 ? -29.912 -14.106 15.437 1.00 90.12 205 THR A O 1
ATOM 1657 N N . THR A 1 206 ? -31.090 -13.815 17.321 1.00 87.94 206 THR A N 1
ATOM 1658 C CA . THR A 1 206 ? -31.435 -12.396 17.133 1.00 87.94 206 THR A CA 1
ATOM 1659 C C . THR A 1 206 ? -31.169 -11.571 18.398 1.00 87.94 206 THR A C 1
ATOM 1661 O O . THR A 1 206 ? -31.282 -12.095 19.506 1.00 87.94 206 THR A O 1
ATOM 1664 N N . GLU A 1 207 ? -30.896 -10.269 18.250 1.00 87.00 207 GLU A N 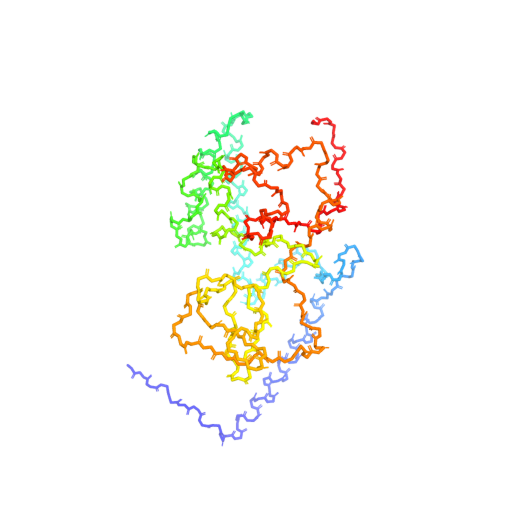1
ATOM 1665 C CA . GLU A 1 207 ? -30.636 -9.330 19.361 1.00 87.00 207 GLU A CA 1
ATOM 1666 C C . GLU A 1 207 ? -31.752 -9.310 20.414 1.00 87.00 207 GLU A C 1
ATOM 1668 O O . GLU A 1 207 ? -31.506 -9.429 21.606 1.00 87.00 207 GLU A O 1
ATOM 1673 N N . LYS A 1 208 ? -33.012 -9.202 19.991 1.00 89.12 208 LYS A N 1
ATOM 1674 C CA . LYS A 1 208 ? -34.172 -9.398 20.869 1.00 89.12 208 LYS A CA 1
ATOM 1675 C C . LYS A 1 208 ? -34.778 -10.746 20.536 1.00 89.12 208 LYS A C 1
ATOM 1677 O O . LYS A 1 208 ? -35.001 -11.027 19.357 1.00 89.12 208 LYS A O 1
ATOM 1682 N N . TYR A 1 209 ? -35.035 -11.575 21.544 1.00 87.06 209 TYR A N 1
ATOM 1683 C CA . TYR A 1 209 ? -35.601 -12.905 21.345 1.00 87.06 209 TYR A CA 1
ATOM 1684 C C . TYR A 1 209 ? -36.940 -12.821 20.596 1.00 87.06 209 TYR A C 1
ATOM 1686 O O . TYR A 1 209 ? -37.927 -12.301 21.117 1.00 87.06 209 TYR A O 1
ATOM 1694 N N . LYS A 1 210 ? -36.971 -13.348 19.367 1.00 86.44 210 LYS A N 1
ATOM 1695 C CA . LYS A 1 210 ? -38.157 -13.406 18.494 1.00 86.44 210 LYS A CA 1
ATOM 1696 C C . LYS A 1 210 ? -38.540 -14.851 18.160 1.00 86.44 210 LYS A C 1
ATOM 1698 O O . LYS A 1 210 ? -38.866 -15.156 17.022 1.00 86.44 210 LYS A O 1
ATOM 1703 N N . ARG A 1 211 ? -38.463 -15.759 19.142 1.00 84.69 211 ARG A N 1
ATOM 1704 C CA . ARG A 1 211 ? -38.653 -17.217 18.961 1.00 84.69 211 ARG A CA 1
ATOM 1705 C C . ARG A 1 211 ? -37.621 -17.902 18.049 1.00 84.69 211 ARG A C 1
ATOM 1707 O O . ARG A 1 211 ? -37.743 -19.098 17.818 1.00 84.69 211 ARG A O 1
ATOM 1714 N N . SER A 1 212 ? -36.582 -17.192 17.612 1.00 88.62 212 SER A N 1
ATOM 1715 C CA . SER A 1 212 ? -35.443 -17.759 16.885 1.00 88.62 212 SER A CA 1
ATOM 1716 C C . SER A 1 212 ? -34.301 -18.052 17.855 1.00 88.62 212 SER A C 1
ATOM 1718 O O . SER A 1 212 ? -33.681 -17.138 18.401 1.00 88.62 212 SER A O 1
ATOM 1720 N N . TRP A 1 213 ? -34.059 -19.333 18.116 1.00 91.50 213 TRP A N 1
ATOM 1721 C CA . TRP A 1 213 ? -33.066 -19.801 19.078 1.00 91.50 213 TRP A CA 1
ATOM 1722 C C . TRP A 1 213 ? -32.576 -21.200 18.716 1.00 91.50 213 TRP A C 1
ATOM 1724 O O . TRP A 1 213 ? -33.183 -21.879 17.892 1.00 91.50 213 TRP A O 1
ATOM 1734 N N . GLY A 1 214 ? -31.500 -21.645 19.357 1.00 92.06 214 GLY A N 1
ATOM 1735 C CA . GLY A 1 214 ? -31.095 -23.043 19.290 1.00 92.06 214 GLY A CA 1
ATOM 1736 C C . GLY A 1 214 ? -30.231 -23.457 20.472 1.00 92.06 214 GLY A C 1
ATOM 1737 O O . GLY A 1 214 ? -29.705 -22.623 21.214 1.00 92.06 214 GLY A O 1
ATOM 1738 N N . VAL A 1 215 ? -30.104 -24.770 20.653 1.00 93.38 215 VAL A N 1
ATOM 1739 C CA . VAL A 1 215 ? -29.235 -25.363 21.678 1.00 93.38 215 VAL A CA 1
ATOM 1740 C C . VAL A 1 215 ? -27.793 -25.125 21.273 1.00 93.38 215 VAL A C 1
ATOM 1742 O O . VAL A 1 215 ? -27.424 -25.452 20.150 1.00 93.38 215 VAL A O 1
ATOM 1745 N N . CYS A 1 216 ? -26.975 -24.580 22.163 1.00 89.69 216 CYS A N 1
ATOM 1746 C CA . CYS A 1 216 ? -25.569 -24.341 21.871 1.00 89.69 216 CYS A CA 1
ATOM 1747 C C . CYS A 1 216 ? -24.827 -25.667 21.660 1.00 89.69 216 CYS A C 1
ATOM 1749 O O . CYS A 1 216 ? -25.066 -26.643 22.379 1.00 89.69 216 CYS A O 1
ATOM 1751 N N . LYS A 1 217 ? -23.937 -25.716 20.663 1.00 85.50 217 LYS A N 1
ATOM 1752 C CA . LYS A 1 217 ? -22.946 -26.791 20.566 1.00 85.50 217 LYS A CA 1
ATOM 1753 C C . LYS A 1 217 ? -21.950 -26.648 21.716 1.00 85.50 217 LYS A C 1
ATOM 1755 O O . LYS A 1 217 ? -21.612 -25.532 22.114 1.00 85.50 217 LYS A O 1
ATOM 1760 N N . GLU A 1 218 ? -21.537 -27.780 22.275 1.00 69.44 218 GLU A N 1
ATOM 1761 C CA . GLU A 1 218 ? -20.417 -27.814 23.215 1.00 69.44 218 GLU A CA 1
ATOM 1762 C C . GLU A 1 218 ? -19.152 -27.358 22.479 1.00 69.44 218 GLU A C 1
ATOM 1764 O O . GLU A 1 218 ? -19.070 -27.484 21.257 1.00 69.44 218 GLU A O 1
ATOM 1769 N N . LYS A 1 219 ? -18.215 -26.735 23.202 1.00 56.41 219 LYS A N 1
ATOM 1770 C CA . LYS A 1 219 ? -16.968 -26.257 22.601 1.00 56.41 219 LYS A CA 1
ATOM 1771 C C . LYS A 1 219 ? -16.194 -27.473 22.094 1.00 56.41 219 LYS A C 1
ATOM 1773 O O . LYS A 1 219 ? -15.631 -28.203 22.903 1.00 56.41 219 LYS A O 1
ATOM 1778 N N . ASP A 1 220 ? -16.160 -27.678 20.784 1.00 46.38 220 ASP A N 1
ATOM 1779 C CA . ASP A 1 220 ? -15.134 -28.524 20.194 1.00 46.38 220 ASP A CA 1
ATOM 1780 C C . ASP A 1 220 ? -13.786 -27.838 20.462 1.00 46.38 220 ASP A C 1
ATOM 1782 O O . ASP A 1 220 ? -13.638 -26.643 20.203 1.00 46.38 220 ASP A O 1
ATOM 1786 N N . ASN A 1 221 ? -12.810 -28.573 21.001 1.00 45.16 221 ASN A N 1
ATOM 1787 C CA . ASN A 1 221 ? -11.430 -28.109 21.214 1.00 45.16 221 ASN A CA 1
ATOM 1788 C C . ASN A 1 221 ? -10.666 -27.969 19.884 1.00 45.16 221 ASN A C 1
ATOM 1790 O O . ASN A 1 221 ? -9.495 -28.332 19.788 1.00 45.16 221 ASN A O 1
ATOM 1794 N N . HIS A 1 222 ? -11.329 -27.492 18.836 1.00 44.50 222 HIS A N 1
ATOM 1795 C CA . HIS A 1 222 ? -10.624 -27.009 17.669 1.00 44.50 222 HIS A CA 1
ATOM 1796 C C . HIS A 1 222 ? -10.037 -25.652 18.039 1.00 44.50 222 HIS A C 1
ATOM 1798 O O . HIS A 1 222 ? -10.753 -24.779 18.531 1.00 44.50 222 HIS A O 1
ATOM 1804 N N . GLU A 1 223 ? -8.727 -25.506 17.840 1.00 46.03 223 GLU A N 1
ATOM 1805 C CA . GLU A 1 223 ? -8.067 -24.211 17.704 1.00 46.03 223 GLU A CA 1
ATOM 1806 C C . GLU A 1 223 ? -8.816 -23.429 16.617 1.00 46.03 223 GLU A C 1
ATOM 1808 O O . GLU A 1 223 ? -8.513 -23.524 15.431 1.00 46.03 223 GLU A O 1
ATOM 1813 N N . GLU A 1 224 ? -9.871 -22.710 17.006 1.00 49.16 224 GLU A N 1
ATOM 1814 C CA . GLU A 1 224 ? -10.378 -21.606 16.211 1.00 49.16 224 GLU A CA 1
ATOM 1815 C C . GLU A 1 224 ? -9.199 -20.650 16.091 1.00 49.16 224 GLU A C 1
ATOM 1817 O O . GLU A 1 224 ? -8.720 -20.127 17.103 1.00 49.16 224 GLU A O 1
ATOM 1822 N N . GLU A 1 225 ? -8.685 -20.503 14.865 1.00 49.09 225 GLU A N 1
ATOM 1823 C CA . GLU A 1 225 ? -7.707 -19.478 14.529 1.00 49.09 225 GLU A CA 1
ATOM 1824 C C . GLU A 1 225 ? -8.168 -18.190 15.209 1.00 49.09 225 GLU A C 1
ATOM 1826 O O . GLU A 1 225 ? -9.294 -17.729 14.995 1.00 49.09 225 GLU A O 1
ATOM 1831 N N . GLY A 1 226 ? -7.338 -17.708 16.138 1.00 51.34 226 GLY A N 1
ATOM 1832 C CA . GLY A 1 226 ? -7.684 -16.601 17.016 1.00 51.34 226 GLY A CA 1
ATOM 1833 C C . GLY A 1 226 ? -8.128 -15.368 16.225 1.00 51.34 226 GLY A C 1
ATOM 1834 O O . GLY A 1 226 ? -7.983 -15.315 15.003 1.00 51.34 226 GLY A O 1
ATOM 1835 N N . PRO A 1 227 ? -8.667 -14.344 16.904 1.00 54.03 227 PRO A N 1
ATOM 1836 C CA . PRO A 1 227 ? -9.184 -13.164 16.229 1.00 54.03 227 PRO A CA 1
ATOM 1837 C C . PRO A 1 227 ? -8.170 -12.626 15.210 1.00 54.03 227 PRO A C 1
ATOM 1839 O O . PRO A 1 227 ? -7.066 -12.228 15.570 1.00 54.03 227 PRO A O 1
ATOM 1842 N N . VAL A 1 228 ? -8.559 -12.632 13.931 1.00 66.19 228 VAL A N 1
ATOM 1843 C CA . VAL A 1 228 ? -7.764 -12.060 12.841 1.00 66.19 228 VAL A CA 1
ATOM 1844 C C . VAL A 1 228 ? -7.678 -10.553 13.091 1.00 66.19 228 VAL A C 1
ATOM 1846 O O . VAL A 1 228 ? -8.675 -9.834 12.975 1.00 66.19 228 VAL A O 1
ATOM 1849 N N . GLY A 1 229 ? -6.509 -10.085 13.522 1.00 78.44 229 GLY A N 1
ATOM 1850 C CA . GLY A 1 229 ? -6.301 -8.715 13.977 1.00 78.44 229 GLY A CA 1
ATOM 1851 C C . GLY A 1 229 ? -4.902 -8.492 14.541 1.00 78.44 229 GLY A C 1
ATOM 1852 O O . GLY A 1 229 ? -4.100 -9.419 14.652 1.00 78.44 229 GLY A O 1
ATOM 1853 N N . LEU A 1 230 ? -4.599 -7.236 14.859 1.00 88.38 230 LEU A N 1
ATOM 1854 C CA . LEU A 1 230 ? -3.347 -6.865 15.503 1.00 88.38 230 LEU A CA 1
ATOM 1855 C C . LEU A 1 230 ? -3.495 -7.023 17.018 1.00 88.38 230 LEU A C 1
ATOM 1857 O O . LEU A 1 230 ? -4.341 -6.371 17.629 1.00 88.38 230 LEU A O 1
ATOM 1861 N N . ASP A 1 231 ? -2.679 -7.885 17.617 1.00 88.31 231 ASP A N 1
ATOM 1862 C CA . ASP A 1 231 ? -2.719 -8.122 19.058 1.00 88.31 231 ASP A CA 1
ATOM 1863 C C . ASP A 1 231 ? -2.328 -6.867 19.854 1.00 88.31 231 ASP A C 1
ATOM 1865 O O . ASP A 1 231 ? -1.264 -6.284 19.634 1.00 88.31 231 ASP A O 1
ATOM 1869 N N . TRP A 1 232 ? -3.186 -6.470 20.797 1.00 90.19 232 TRP A N 1
ATOM 1870 C CA . TRP A 1 232 ? -2.991 -5.280 21.622 1.00 90.19 232 TRP A CA 1
ATOM 1871 C C . TRP A 1 232 ? -1.723 -5.368 22.465 1.00 90.19 232 TRP A C 1
ATOM 1873 O O . TRP A 1 232 ? -1.001 -4.381 22.559 1.00 90.19 232 TRP A O 1
ATOM 1883 N N . LYS A 1 233 ? -1.411 -6.539 23.034 1.00 88.88 233 LYS A N 1
ATOM 1884 C CA . LYS A 1 233 ? -0.222 -6.702 23.877 1.00 88.88 233 LYS A CA 1
ATOM 1885 C C . LYS A 1 233 ? 1.051 -6.439 23.069 1.00 88.88 233 LYS A C 1
ATOM 1887 O O . LYS A 1 233 ? 1.862 -5.617 23.482 1.00 88.88 233 LYS A O 1
ATOM 1892 N N . LYS A 1 234 ? 1.168 -7.045 21.882 1.00 88.06 234 LYS A N 1
ATOM 1893 C CA . LYS A 1 234 ? 2.277 -6.779 20.948 1.00 88.06 234 LYS A CA 1
ATOM 1894 C C . LYS A 1 234 ? 2.312 -5.329 20.465 1.00 88.06 234 LYS A C 1
ATOM 1896 O O . LYS A 1 234 ? 3.387 -4.748 20.376 1.00 88.06 234 LYS A O 1
ATOM 1901 N N . LEU A 1 235 ? 1.161 -4.741 20.129 1.00 89.06 235 LEU A N 1
ATOM 1902 C CA . LEU A 1 235 ? 1.106 -3.350 19.671 1.00 89.06 235 LEU A CA 1
ATOM 1903 C C . LEU A 1 235 ? 1.583 -2.393 20.769 1.00 89.06 235 LEU A C 1
ATOM 1905 O O . LEU A 1 235 ? 2.418 -1.536 20.497 1.00 89.06 235 LEU A O 1
ATOM 1909 N N . ASN A 1 236 ? 1.093 -2.559 21.996 1.00 90.62 236 ASN A N 1
ATOM 1910 C CA . ASN A 1 236 ? 1.391 -1.680 23.122 1.00 90.62 236 ASN A CA 1
ATOM 1911 C C . ASN A 1 236 ? 2.895 -1.616 23.443 1.00 90.62 236 ASN A C 1
ATOM 1913 O O . ASN A 1 236 ? 3.399 -0.556 23.795 1.00 90.62 236 ASN A O 1
ATOM 1917 N N . GLU A 1 237 ? 3.631 -2.713 23.238 1.00 89.62 237 GLU A N 1
ATOM 1918 C CA . GLU A 1 237 ? 5.096 -2.759 23.386 1.00 89.62 237 GLU A CA 1
ATOM 1919 C C . GLU A 1 237 ? 5.846 -1.874 22.368 1.00 89.62 237 GLU A C 1
ATOM 1921 O O . GLU A 1 237 ? 6.996 -1.509 22.599 1.00 89.62 237 GLU A O 1
ATOM 1926 N N . THR A 1 238 ? 5.207 -1.514 21.250 1.00 87.44 238 THR A N 1
ATOM 1927 C CA . THR A 1 238 ? 5.811 -0.733 20.151 1.00 87.44 238 THR A CA 1
ATOM 1928 C C . THR A 1 238 ? 5.328 0.715 20.068 1.00 87.44 238 THR A C 1
ATOM 1930 O O . THR A 1 238 ? 5.881 1.505 19.301 1.00 87.44 238 THR A O 1
ATOM 1933 N N . LEU A 1 239 ? 4.286 1.077 20.821 1.00 88.69 239 LEU A N 1
ATOM 1934 C CA . LEU A 1 239 ? 3.744 2.433 20.810 1.00 88.69 239 LEU A CA 1
ATOM 1935 C C . LEU A 1 239 ? 4.721 3.421 21.453 1.00 88.69 239 LEU A C 1
ATOM 1937 O O . LEU A 1 239 ? 5.469 3.074 22.362 1.00 88.69 239 LEU A O 1
ATOM 1941 N N . ASN A 1 240 ? 4.688 4.679 20.999 1.00 89.25 240 ASN A N 1
ATOM 1942 C CA . ASN A 1 240 ? 5.447 5.749 21.644 1.00 89.25 240 ASN A CA 1
ATOM 1943 C C . ASN A 1 240 ? 4.940 5.932 23.091 1.00 89.25 240 ASN A C 1
ATOM 1945 O O . ASN A 1 240 ? 3.783 6.341 23.241 1.00 89.25 240 ASN A O 1
ATOM 1949 N N . PRO A 1 241 ? 5.763 5.668 24.127 1.00 90.12 241 PRO A N 1
ATOM 1950 C CA . PRO A 1 241 ? 5.331 5.756 25.520 1.00 90.12 241 PRO A CA 1
ATOM 1951 C C . PRO A 1 241 ? 5.117 7.199 25.995 1.00 90.12 241 PRO A C 1
ATOM 1953 O O . PRO A 1 241 ? 4.437 7.412 26.993 1.00 90.12 241 PRO A O 1
ATOM 1956 N N . GLU A 1 242 ? 5.677 8.191 25.297 1.00 93.62 242 GLU A N 1
ATOM 1957 C CA . GLU A 1 242 ? 5.532 9.612 25.643 1.00 93.62 242 GLU A CA 1
ATOM 1958 C C . GLU A 1 242 ? 4.219 10.218 25.128 1.00 93.62 242 GLU A C 1
ATOM 1960 O O . GLU A 1 242 ? 3.826 11.306 25.546 1.00 93.62 242 GLU A O 1
ATOM 1965 N N . PHE A 1 243 ? 3.537 9.536 24.204 1.00 93.62 243 PHE A N 1
ATOM 1966 C CA . PHE A 1 243 ? 2.289 10.020 23.629 1.00 93.62 243 PHE A CA 1
ATOM 1967 C C . PHE A 1 243 ? 1.084 9.531 24.440 1.00 93.62 243 PHE A C 1
ATOM 1969 O O . PHE A 1 243 ? 0.933 8.335 24.692 1.00 93.62 243 PHE A O 1
ATOM 1976 N N . ASP A 1 244 ? 0.180 10.444 24.801 1.00 94.31 244 ASP A N 1
ATOM 1977 C CA . ASP A 1 244 ? -1.045 10.106 25.530 1.00 94.31 244 ASP A CA 1
ATOM 1978 C C . ASP A 1 244 ? -2.116 9.518 24.592 1.00 94.31 244 ASP A C 1
ATOM 1980 O O . ASP A 1 244 ? -3.049 10.187 24.133 1.00 94.31 244 ASP A O 1
ATOM 1984 N N . TRP A 1 245 ? -1.9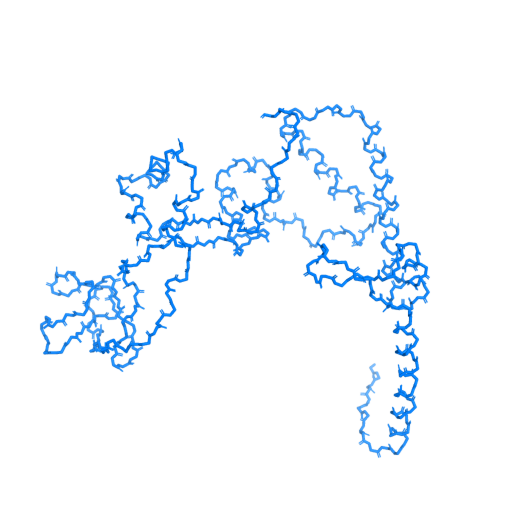72 8.224 24.298 1.00 91.94 245 TRP A N 1
ATOM 1985 C CA . TRP A 1 245 ? -2.907 7.469 23.460 1.00 91.94 245 TRP A CA 1
ATOM 1986 C C . TRP A 1 245 ? -4.322 7.431 24.035 1.00 91.94 245 TRP A C 1
ATOM 1988 O O . TRP A 1 245 ? -5.291 7.430 23.274 1.00 91.94 245 TRP A O 1
ATOM 1998 N N . LYS A 1 246 ? -4.457 7.418 25.367 1.00 92.31 246 LYS A N 1
ATOM 1999 C CA . LYS A 1 246 ? -5.760 7.371 26.032 1.00 92.31 246 LYS A CA 1
ATOM 2000 C C . LYS A 1 246 ? -6.528 8.662 25.768 1.00 92.31 246 LYS A C 1
ATOM 2002 O O . LYS A 1 246 ? -7.649 8.593 25.263 1.00 92.31 246 LYS A O 1
ATOM 2007 N N . ALA A 1 247 ? -5.927 9.817 26.054 1.00 94.81 247 ALA A N 1
ATOM 2008 C CA . ALA A 1 247 ? -6.569 11.109 25.834 1.00 94.81 247 ALA A CA 1
ATOM 2009 C C . ALA A 1 247 ? -6.897 11.334 24.352 1.00 94.81 247 ALA A C 1
ATOM 2011 O O . ALA A 1 247 ? -7.994 11.790 24.026 1.00 94.81 247 ALA A O 1
ATOM 2012 N N . ALA A 1 248 ? -5.989 10.952 23.447 1.00 93.19 248 ALA A N 1
ATOM 2013 C CA . ALA A 1 248 ? -6.210 11.070 22.007 1.00 93.19 248 ALA A CA 1
ATOM 2014 C C . ALA A 1 248 ? -7.426 10.253 21.533 1.00 93.19 248 ALA A C 1
ATOM 2016 O O . ALA A 1 248 ? -8.269 10.761 20.791 1.00 93.19 248 ALA A O 1
ATOM 2017 N N . VAL A 1 249 ? -7.551 9.002 21.987 1.00 93.00 249 VAL A N 1
ATOM 2018 C CA . VAL A 1 249 ? -8.668 8.116 21.622 1.00 93.00 249 VAL A CA 1
ATOM 2019 C C . VAL A 1 249 ? -9.986 8.602 22.222 1.00 93.00 249 VAL A C 1
ATOM 2021 O O . VAL A 1 249 ? -10.990 8.656 21.512 1.00 93.00 249 VAL A O 1
ATOM 2024 N N . GLN A 1 250 ? -9.985 9.018 23.489 1.00 94.44 250 GLN A N 1
ATOM 2025 C CA . GLN A 1 250 ? -11.167 9.572 24.157 1.00 94.44 250 GLN A CA 1
ATOM 2026 C C . GLN A 1 250 ? -11.676 10.838 23.459 1.00 94.44 250 GLN A C 1
ATOM 2028 O O . GLN A 1 250 ? -12.870 10.953 23.176 1.00 94.44 250 GLN A O 1
ATOM 2033 N N . ALA A 1 251 ? -10.770 11.750 23.089 1.00 95.12 251 ALA A N 1
ATOM 2034 C CA . ALA A 1 251 ? -11.109 12.960 22.346 1.00 95.12 251 ALA A CA 1
ATOM 2035 C C . ALA A 1 251 ? -11.675 12.649 20.949 1.00 95.12 251 ALA A C 1
ATOM 2037 O O . ALA A 1 251 ? -12.684 13.233 20.548 1.00 95.12 251 ALA A O 1
ATOM 2038 N N . ALA A 1 252 ? -11.064 11.707 20.222 1.00 92.25 252 ALA A N 1
ATOM 2039 C CA . ALA A 1 252 ? -11.498 11.325 18.879 1.00 92.25 252 ALA A CA 1
ATOM 2040 C C . ALA A 1 252 ? -12.872 10.635 18.874 1.00 92.25 252 ALA A C 1
ATOM 2042 O O . ALA A 1 252 ? -13.716 10.932 18.026 1.00 92.25 252 ALA A O 1
ATOM 2043 N N . LEU A 1 253 ? -13.111 9.732 19.828 1.00 91.50 253 LEU A N 1
ATOM 2044 C CA . LEU A 1 253 ? -14.367 8.989 19.957 1.00 91.50 253 LEU A CA 1
ATOM 2045 C C . LEU A 1 253 ? -15.453 9.762 20.718 1.00 91.50 253 LEU A C 1
ATOM 2047 O O . LEU A 1 253 ? -16.610 9.346 20.695 1.00 91.50 253 LEU A O 1
ATOM 2051 N N . LYS A 1 254 ? -15.102 10.884 21.362 1.00 93.38 254 LYS A N 1
ATOM 2052 C CA . LYS A 1 254 ? -15.976 11.649 22.266 1.00 93.38 254 LYS A CA 1
ATOM 2053 C C . LYS A 1 254 ? -16.573 10.756 23.360 1.00 93.38 254 LYS A C 1
ATOM 2055 O O . LYS A 1 254 ? -17.783 10.754 23.579 1.00 93.38 254 LYS A O 1
ATOM 2060 N N . THR A 1 255 ? -15.711 9.978 24.009 1.00 90.12 255 THR A N 1
ATOM 2061 C CA . THR A 1 255 ? -16.069 9.003 25.048 1.00 90.12 255 THR A CA 1
ATOM 2062 C C . THR A 1 255 ? -15.138 9.127 26.251 1.00 90.12 255 THR A C 1
ATOM 2064 O O . THR A 1 255 ? -14.010 9.599 26.121 1.00 90.12 255 THR A O 1
ATOM 2067 N N . GLU A 1 256 ? -15.602 8.671 27.412 1.00 91.25 256 GLU A N 1
ATOM 2068 C CA . GLU A 1 256 ? -14.785 8.498 28.620 1.00 91.25 256 GLU A CA 1
ATOM 2069 C C . GLU A 1 256 ? -14.278 7.055 28.780 1.00 91.25 256 GLU A C 1
ATOM 2071 O O . GLU A 1 256 ? -13.547 6.757 29.727 1.00 91.25 256 GLU A O 1
ATOM 2076 N N . ASP A 1 257 ? -14.631 6.167 27.844 1.00 85.94 257 ASP A N 1
ATOM 2077 C CA . ASP A 1 257 ? -14.223 4.763 27.849 1.00 85.94 257 ASP A CA 1
ATOM 2078 C C . ASP A 1 257 ? -12.698 4.608 27.933 1.00 85.94 257 ASP A C 1
ATOM 2080 O O . ASP A 1 257 ? -11.922 5.449 27.458 1.00 85.94 257 ASP A O 1
ATOM 2084 N N . SER A 1 258 ? -12.254 3.502 28.532 1.00 89.31 258 SER A N 1
ATOM 2085 C CA . SER A 1 258 ? -10.844 3.129 28.498 1.00 89.31 258 SER A CA 1
ATOM 2086 C C . SER A 1 258 ? -10.417 2.711 27.083 1.00 89.31 258 SER A C 1
ATOM 2088 O O . SER A 1 258 ? -11.238 2.365 26.230 1.00 89.31 258 SER A O 1
ATOM 2090 N N . LEU A 1 259 ? -9.106 2.709 26.823 1.00 89.25 259 LEU A N 1
ATOM 2091 C CA . LEU A 1 259 ? -8.576 2.246 25.538 1.00 89.25 259 LEU A CA 1
ATOM 2092 C C . LEU A 1 259 ? -8.917 0.769 25.284 1.00 89.25 259 LEU A C 1
ATOM 2094 O O . LEU A 1 259 ? -9.268 0.396 24.167 1.00 89.25 259 LEU A O 1
ATOM 2098 N N . GLU A 1 260 ? -8.878 -0.055 26.330 1.00 88.19 260 GLU A N 1
ATOM 2099 C CA . GLU A 1 260 ? -9.249 -1.471 26.268 1.00 88.19 260 GLU A CA 1
ATOM 2100 C C . GLU A 1 260 ? -10.734 -1.653 25.945 1.00 88.19 260 GLU A C 1
ATOM 2102 O O . GLU A 1 260 ? -11.085 -2.487 25.108 1.00 88.19 260 GLU A O 1
ATOM 2107 N N . ASP A 1 261 ? -11.609 -0.825 26.521 1.00 86.31 261 ASP A N 1
ATOM 2108 C CA . ASP A 1 261 ? -13.035 -0.826 26.192 1.00 86.31 261 ASP A CA 1
ATOM 2109 C C . ASP A 1 261 ? -13.272 -0.447 24.729 1.00 86.31 261 ASP A C 1
ATOM 2111 O O . ASP A 1 261 ? -14.047 -1.114 24.042 1.00 86.31 261 ASP A O 1
ATOM 2115 N N . ALA A 1 262 ? -12.579 0.572 24.214 1.00 88.62 262 ALA A N 1
ATOM 2116 C CA . ALA A 1 262 ? -12.675 0.966 22.809 1.00 88.62 262 ALA A CA 1
ATOM 2117 C C . ALA A 1 262 ? -12.191 -0.148 21.858 1.00 88.62 262 ALA A C 1
ATOM 2119 O O . ALA A 1 262 ? -12.804 -0.390 20.809 1.00 88.62 262 ALA A O 1
ATOM 2120 N N . ILE A 1 263 ? -11.126 -0.871 22.229 1.00 89.19 263 ILE A N 1
ATOM 2121 C CA . ILE A 1 263 ? -10.635 -2.042 21.485 1.00 89.19 263 ILE A CA 1
ATOM 2122 C C . ILE A 1 263 ? -11.679 -3.164 21.513 1.00 89.19 263 ILE A C 1
ATOM 2124 O O . ILE A 1 263 ? -12.035 -3.702 20.464 1.00 89.19 263 ILE A O 1
ATOM 2128 N N . ASN A 1 264 ? -12.236 -3.469 22.685 1.00 83.31 264 ASN A N 1
ATOM 2129 C CA . ASN A 1 264 ? -13.267 -4.493 22.865 1.00 83.31 264 ASN A CA 1
ATOM 2130 C C . ASN A 1 264 ? -14.569 -4.173 22.115 1.00 83.31 264 ASN A C 1
ATOM 2132 O O . ASN A 1 264 ? -15.272 -5.080 21.661 1.00 83.31 264 ASN A O 1
ATOM 2136 N N . GLN A 1 265 ? -14.891 -2.892 21.939 1.00 83.25 265 GLN A N 1
ATOM 2137 C CA . GLN A 1 265 ? -16.001 -2.432 21.101 1.00 83.25 265 GLN A CA 1
ATOM 2138 C C . GLN A 1 265 ? -15.707 -2.553 19.593 1.00 83.25 265 GLN A C 1
ATOM 2140 O O . GLN A 1 265 ? -16.625 -2.445 18.776 1.00 83.25 265 GLN A O 1
ATOM 2145 N N . GLY A 1 266 ? -14.456 -2.821 19.206 1.00 86.12 266 GLY A N 1
ATOM 2146 C CA . GLY A 1 266 ? -14.021 -2.935 17.814 1.00 86.12 266 GLY A CA 1
ATOM 2147 C C . GLY A 1 266 ? -13.872 -1.586 17.109 1.00 86.12 266 GLY A C 1
ATOM 2148 O O . GLY A 1 266 ? -14.028 -1.522 15.888 1.00 86.12 266 GLY A O 1
ATOM 2149 N N . LEU A 1 267 ? -13.608 -0.518 17.868 1.00 89.56 267 LEU A N 1
ATOM 2150 C CA . LEU A 1 267 ? -13.480 0.852 17.361 1.00 89.56 267 LEU A CA 1
ATOM 2151 C C . LEU A 1 267 ? -12.039 1.219 16.986 1.00 89.56 267 LEU A C 1
ATOM 2153 O O . LEU A 1 267 ? -11.826 2.197 16.273 1.00 89.56 267 LEU A O 1
ATOM 2157 N N . ILE A 1 268 ? -11.057 0.439 17.445 1.00 92.81 268 ILE A N 1
ATOM 2158 C CA . ILE A 1 268 ? -9.636 0.730 17.246 1.00 92.81 268 ILE A CA 1
ATOM 2159 C C . ILE A 1 268 ? -9.060 -0.095 16.095 1.00 92.81 268 ILE A C 1
ATOM 2161 O O . ILE A 1 268 ? -9.155 -1.325 16.056 1.00 92.81 268 ILE A O 1
ATOM 2165 N N . TYR A 1 269 ? -8.417 0.612 15.170 1.00 93.25 269 TYR A N 1
ATOM 2166 C CA . TYR A 1 269 ? -7.707 0.057 14.026 1.00 93.25 269 TYR A CA 1
ATOM 2167 C C . TYR A 1 269 ? -6.309 0.659 13.977 1.00 93.25 269 TYR A C 1
ATOM 2169 O O . TYR A 1 269 ? -6.116 1.824 14.323 1.00 93.25 269 TYR A O 1
ATOM 2177 N N . ALA A 1 270 ? -5.344 -0.126 13.520 1.00 92.38 270 ALA A N 1
ATOM 2178 C CA . ALA A 1 270 ? -3.957 0.288 13.429 1.00 92.38 270 ALA A CA 1
ATOM 2179 C C . ALA A 1 270 ? -3.351 -0.114 12.082 1.00 92.38 270 ALA A C 1
ATOM 2181 O O . ALA A 1 270 ? -3.797 -1.055 11.421 1.00 92.38 270 ALA A O 1
ATOM 2182 N N . LEU A 1 271 ? -2.314 0.624 11.694 1.00 90.31 271 LEU A N 1
ATOM 2183 C CA . LEU A 1 271 ? -1.403 0.269 10.615 1.00 90.31 271 LEU A CA 1
ATOM 2184 C C . LEU A 1 271 ? -0.087 -0.138 11.262 1.00 90.31 271 LEU A C 1
ATOM 2186 O O . LEU A 1 271 ? 0.494 0.657 12.000 1.00 90.31 271 LEU A O 1
ATOM 2190 N N . ARG A 1 272 ? 0.400 -1.338 10.959 1.00 86.38 272 ARG A N 1
ATOM 2191 C CA . ARG A 1 272 ? 1.731 -1.777 11.372 1.00 86.38 272 ARG A CA 1
ATOM 2192 C C . ARG A 1 272 ? 2.508 -2.215 10.145 1.00 86.38 272 ARG A C 1
ATOM 2194 O O . ARG A 1 272 ? 2.058 -3.073 9.393 1.00 86.38 272 ARG A O 1
ATOM 2201 N N . TYR A 1 273 ? 3.670 -1.611 9.948 1.00 86.31 273 TYR A N 1
ATOM 2202 C CA . TYR A 1 273 ? 4.570 -1.953 8.856 1.00 86.31 273 TYR A CA 1
ATOM 2203 C C . TYR A 1 273 ? 5.767 -2.704 9.435 1.00 86.31 273 TYR A C 1
ATOM 2205 O O . TYR A 1 273 ? 6.827 -2.122 9.605 1.00 86.31 273 TYR A O 1
ATOM 2213 N N . GLU A 1 274 ? 5.596 -3.990 9.747 1.00 81.69 274 GLU A N 1
ATOM 2214 C CA . GLU A 1 274 ? 6.623 -4.797 10.437 1.00 81.69 274 GLU A CA 1
ATOM 2215 C C . GLU A 1 274 ? 7.958 -4.853 9.677 1.00 81.69 274 GLU A C 1
ATOM 2217 O O . GLU A 1 274 ? 9.029 -4.847 10.278 1.00 81.69 274 GLU A O 1
ATOM 2222 N N . LEU A 1 275 ? 7.907 -4.822 8.339 1.00 80.12 275 LEU A N 1
ATOM 2223 C CA . LEU A 1 275 ? 9.093 -4.729 7.475 1.00 80.12 275 LEU A CA 1
ATOM 2224 C C . LEU A 1 275 ? 9.944 -3.478 7.756 1.00 80.12 275 LEU A C 1
ATOM 2226 O O . LEU A 1 275 ? 11.122 -3.443 7.410 1.00 80.12 275 LEU A O 1
ATOM 2230 N N . CYS A 1 276 ? 9.349 -2.454 8.367 1.00 79.88 276 CYS A N 1
ATOM 2231 C CA . CYS A 1 276 ? 9.991 -1.192 8.689 1.00 79.88 276 CYS A CA 1
ATOM 2232 C C . CYS A 1 276 ? 10.572 -1.145 10.110 1.00 79.88 276 CYS A C 1
ATOM 2234 O O . CYS A 1 276 ? 11.340 -0.224 10.381 1.00 79.88 276 CYS A O 1
ATOM 2236 N N . ASP A 1 277 ? 10.251 -2.102 10.994 1.00 74.12 277 ASP A N 1
ATOM 2237 C CA . ASP A 1 277 ? 10.608 -2.048 12.426 1.00 74.12 277 ASP A CA 1
ATOM 2238 C C . ASP A 1 277 ? 12.137 -1.957 12.640 1.00 74.12 277 ASP A C 1
ATOM 2240 O O . ASP A 1 277 ? 12.601 -1.286 13.559 1.00 74.12 277 ASP A O 1
ATOM 2244 N N . ASN A 1 278 ? 12.929 -2.558 11.740 1.00 74.88 278 ASN A N 1
ATOM 2245 C CA . ASN A 1 278 ? 14.398 -2.584 11.798 1.00 74.88 278 ASN A CA 1
ATOM 2246 C C . ASN A 1 278 ? 15.078 -1.753 10.699 1.00 74.88 278 ASN A C 1
ATOM 2248 O O . ASN A 1 278 ? 16.271 -1.936 10.440 1.00 74.88 278 ASN A O 1
ATOM 2252 N N . MET A 1 279 ? 14.349 -0.868 10.009 1.00 75.19 279 MET A N 1
ATOM 2253 C CA . MET A 1 279 ? 14.995 -0.023 9.008 1.00 75.19 279 MET A CA 1
ATOM 2254 C C . MET A 1 279 ? 15.988 0.933 9.683 1.00 75.19 279 MET A C 1
ATOM 2256 O O . MET A 1 279 ? 15.636 1.589 10.670 1.00 75.19 279 MET A O 1
ATOM 2260 N N . PRO A 1 280 ? 17.226 1.041 9.165 1.00 75.19 280 PRO A N 1
ATOM 2261 C CA . PRO A 1 280 ? 18.216 1.945 9.723 1.00 75.19 280 PRO A CA 1
ATOM 2262 C C . PRO A 1 280 ? 17.665 3.369 9.701 1.00 75.19 280 PRO A C 1
ATOM 2264 O O . PRO A 1 280 ? 17.262 3.888 8.658 1.00 75.19 280 PRO A O 1
ATOM 2267 N N . ARG A 1 281 ? 17.640 4.011 10.871 1.00 69.00 281 ARG A N 1
ATOM 2268 C CA . ARG A 1 281 ? 17.313 5.433 10.955 1.00 69.00 281 ARG A CA 1
ATOM 2269 C C . ARG A 1 281 ? 18.412 6.187 10.223 1.00 69.00 281 ARG A C 1
ATOM 2271 O O . ARG A 1 281 ? 19.589 6.005 10.520 1.00 69.00 281 ARG A O 1
ATOM 2278 N N . SER A 1 282 ? 18.026 7.007 9.251 1.00 64.06 282 SER A N 1
ATOM 2279 C CA . SER A 1 282 ? 18.963 7.871 8.538 1.00 64.06 282 SER A CA 1
ATOM 2280 C C . SER A 1 282 ? 19.734 8.715 9.559 1.00 64.06 282 SER A C 1
ATOM 2282 O O . SER A 1 282 ? 19.153 9.595 10.192 1.00 64.06 282 SER A O 1
ATOM 2284 N N . THR A 1 283 ? 21.040 8.479 9.692 1.00 52.56 283 THR A N 1
ATOM 2285 C CA . THR A 1 283 ? 21.988 9.344 10.413 1.00 52.56 283 THR A CA 1
ATOM 2286 C C . THR A 1 283 ? 22.320 10.574 9.563 1.00 52.56 283 THR A C 1
ATOM 2288 O O . THR A 1 283 ? 23.481 10.878 9.294 1.00 52.56 283 THR A O 1
ATOM 2291 N N . GLY A 1 284 ? 21.285 11.235 9.047 1.00 52.03 284 GLY A N 1
ATOM 2292 C CA . GLY A 1 284 ? 21.424 12.532 8.403 1.00 52.03 284 GLY A CA 1
ATOM 2293 C C . GLY A 1 284 ? 21.723 13.589 9.468 1.00 52.03 284 GLY A C 1
ATOM 2294 O O . GLY A 1 284 ? 21.265 13.441 10.604 1.00 52.03 284 GLY A O 1
ATOM 2295 N N . PRO A 1 285 ? 22.490 14.640 9.145 1.00 46.06 285 PRO A N 1
ATOM 2296 C CA . PRO A 1 285 ? 22.746 15.711 10.093 1.00 46.06 285 PRO A CA 1
ATOM 2297 C C . PRO A 1 285 ? 21.413 16.402 10.412 1.00 46.06 285 PRO A C 1
ATOM 2299 O O . PRO A 1 285 ? 20.794 16.956 9.512 1.00 46.06 285 PRO A O 1
ATOM 2302 N N . ASN A 1 286 ? 20.982 16.310 11.673 1.00 45.03 286 ASN A N 1
ATOM 2303 C CA . ASN A 1 286 ? 19.927 17.088 12.334 1.00 45.03 286 ASN A CA 1
ATOM 2304 C C . ASN A 1 286 ? 18.666 17.410 11.501 1.00 45.03 286 ASN A C 1
ATOM 2306 O O . ASN A 1 286 ? 18.637 18.364 10.722 1.00 45.03 286 ASN A O 1
ATOM 2310 N N . ARG A 1 287 ? 17.576 16.695 11.785 1.00 37.38 287 ARG A N 1
ATOM 2311 C CA . ARG A 1 287 ? 16.230 17.280 11.763 1.00 37.38 287 ARG A CA 1
ATOM 2312 C C . ARG A 1 287 ? 15.678 17.283 13.173 1.00 37.38 287 ARG A C 1
ATOM 2314 O O . ARG A 1 287 ? 15.884 16.253 13.852 1.00 37.38 287 ARG A O 1
#

Radius of gyration: 31.29 Å; chains: 1; bounding box: 63×66×76 Å